Protein AF-A0A7C4JGS9-F1 (afdb_monomer_lite)

Secondary structure (DSSP, 8-state):
------EEE-TTT--EEETT-SB-TTT--B-----------GGGGHHHHHHHHHHHHHHHHHHTTT-HHHHHHHHHHHHHHHHHHHHHHHHHHHHHHHHHHHHHHHHHHHHHHHHHHHHHHHHHHHHHHHHS--TT-STTSHHHHHHHHHHHHHT---EEEE-SS-EEEEEE-SSSS-EEEEETTS-EEEE-SSSSEETTTTEE-PPPGGGSPPP-

pLDDT: mean 88.0, std 12.76, range [35.03, 97.75]

Radius of gyration: 40.7 Å; chains: 1; bounding box: 67×36×114 Å

Foldseek 3Di:
DPPPADWDADPPPRDTDGLQDQADPVPRDGDPNPPDQPPDPPVLLVQLVVVAQVSLVVSLVVCCVRHVPVNVVSNCCSDVVVVVVVVVVCVVVVVVVVVVVVVVLLVVLQVQLLVLQLVLQVVQVVVCVVPVFCPPVDCVDPVNVVSQVSCVVSVWHWDKDTTGHKIKIWIARDPDCWMWMAMNVRDTDIDNDPPLADPPVRDGPHDPPVPDDPDD

Sequence (216 aa):
MIKEGNKKICLNCGAEINIENQICPECGFKQPVISHFQKVSKLWWLVPLFFGVIGGLTAWLVNRERNPKTAMKLLIFGIAWPIFVMVIYFLFFGILMFSNLGLAKKRAKEASLKAAVSQIRMIAATRYEKENSYEFLNCNDLEIYRICKQVEEAGGKLTILSSDNKYCAYTPLLTDKKYFCVDSEFKSGETETFPPCEAPDYSCKIIPLFDLPKPY

Structure (mmCIF, N/CA/C/O backbone):
data_AF-A0A7C4JGS9-F1
#
_entry.id   AF-A0A7C4JGS9-F1
#
loop_
_atom_site.group_PDB
_atom_site.id
_atom_site.type_symbol
_atom_site.label_atom_id
_atom_site.label_alt_id
_atom_site.label_comp_id
_atom_site.label_asym_id
_atom_site.label_entity_id
_atom_site.label_seq_id
_atom_site.pdbx_PDB_ins_code
_atom_site.Cartn_x
_atom_site.Cartn_y
_atom_site.Cartn_z
_atom_site.occupancy
_atom_site.B_iso_or_equiv
_atom_site.auth_seq_id
_atom_site.auth_comp_id
_atom_site.auth_asym_id
_atom_site.auth_atom_id
_atom_site.pdbx_PDB_model_num
ATOM 1 N N . MET A 1 1 ? -22.766 -15.373 62.212 1.00 35.03 1 MET A N 1
ATOM 2 C CA . MET A 1 1 ? -22.000 -14.320 61.509 1.00 35.03 1 MET A CA 1
ATOM 3 C C . MET A 1 1 ? -22.853 -13.059 61.468 1.00 35.03 1 MET A C 1
ATOM 5 O O . MET A 1 1 ? -23.703 -12.927 60.595 1.00 35.03 1 MET A O 1
ATOM 9 N N . ILE A 1 2 ? -22.711 -12.196 62.475 1.00 40.00 2 ILE A N 1
ATOM 10 C CA . ILE A 1 2 ? -23.407 -10.905 62.537 1.00 40.00 2 ILE A CA 1
ATOM 11 C C . ILE A 1 2 ? -22.625 -9.982 61.603 1.00 40.00 2 ILE A C 1
ATOM 13 O O . ILE A 1 2 ? -21.458 -9.703 61.862 1.00 40.00 2 ILE A O 1
ATOM 17 N N . LYS A 1 3 ? -23.221 -9.606 60.465 1.00 45.44 3 LYS A N 1
ATOM 18 C CA . LYS A 1 3 ? -22.652 -8.584 59.574 1.00 45.44 3 LYS A CA 1
ATOM 19 C C . LYS A 1 3 ? -22.395 -7.342 60.423 1.00 45.44 3 LYS A C 1
ATOM 21 O O . LYS A 1 3 ? -23.303 -6.963 61.157 1.00 45.44 3 LYS A O 1
ATOM 26 N N . GLU A 1 4 ? -21.202 -6.751 60.340 1.00 47.66 4 GLU A N 1
ATOM 27 C CA . GLU A 1 4 ? -20.880 -5.471 60.983 1.00 47.66 4 GLU A CA 1
ATOM 28 C C . GLU A 1 4 ? -21.949 -4.446 60.599 1.00 47.66 4 GLU A C 1
ATOM 30 O O . GLU A 1 4 ? -22.000 -3.916 59.487 1.00 47.66 4 GLU A O 1
ATOM 35 N N . GLY A 1 5 ? -22.906 -4.299 61.509 1.00 50.25 5 GLY A N 1
ATOM 36 C CA . GLY A 1 5 ? -24.129 -3.564 61.299 1.00 50.25 5 GLY A CA 1
ATOM 37 C C . GLY A 1 5 ? -23.819 -2.101 61.488 1.00 50.25 5 GLY A C 1
ATOM 38 O O . GLY A 1 5 ? -23.583 -1.664 62.607 1.00 50.25 5 GLY A O 1
ATOM 39 N N . ASN A 1 6 ? -23.811 -1.375 60.378 1.00 71.56 6 ASN A N 1
ATOM 40 C CA . ASN A 1 6 ? -24.178 0.029 60.265 1.00 71.56 6 ASN A CA 1
ATOM 41 C C . ASN A 1 6 ? -24.900 0.540 61.540 1.00 71.56 6 ASN A C 1
ATOM 43 O O . ASN A 1 6 ? -26.092 0.292 61.741 1.00 71.56 6 ASN A O 1
ATOM 47 N N . LYS A 1 7 ? -24.151 1.211 62.425 1.00 80.94 7 LYS A N 1
ATOM 48 C CA . LYS A 1 7 ? -24.655 1.830 63.659 1.00 80.94 7 LYS A CA 1
ATOM 49 C C . LYS A 1 7 ? -25.070 3.272 63.365 1.00 80.94 7 LYS A C 1
ATOM 51 O O . LYS A 1 7 ? -24.423 3.950 62.570 1.00 80.94 7 LYS A O 1
ATOM 56 N N . LYS A 1 8 ? -26.133 3.754 64.006 1.00 82.25 8 LYS A N 1
ATOM 57 C CA . LYS A 1 8 ? -26.538 5.168 64.004 1.00 82.25 8 LYS A CA 1
ATOM 58 C C . LYS A 1 8 ? -26.601 5.684 65.434 1.00 82.25 8 LYS A C 1
ATOM 60 O O . LYS A 1 8 ? -26.875 4.926 66.358 1.00 82.25 8 LYS A O 1
ATOM 65 N N . ILE A 1 9 ? -26.355 6.974 65.608 1.00 87.50 9 ILE A N 1
ATOM 66 C CA . ILE A 1 9 ? -26.452 7.638 66.908 1.00 87.50 9 ILE A CA 1
ATOM 67 C C . ILE A 1 9 ? -27.908 8.050 67.142 1.00 87.50 9 ILE A C 1
ATOM 69 O O . ILE A 1 9 ? -28.590 8.545 66.237 1.00 87.50 9 ILE A O 1
ATOM 73 N N . CYS A 1 10 ? -28.408 7.838 68.356 1.00 87.12 10 CYS A N 1
ATOM 74 C CA . CYS A 1 10 ? -29.730 8.301 68.726 1.00 87.12 10 CYS A CA 1
ATOM 75 C C . CYS A 1 10 ? -29.784 9.838 68.735 1.00 87.12 10 CYS A C 1
ATOM 77 O O . CYS A 1 10 ? -29.068 10.465 69.506 1.00 87.12 10 CYS A O 1
ATOM 79 N N . LEU A 1 11 ? -30.672 10.446 67.939 1.00 86.81 11 LEU A N 1
ATOM 80 C CA . LEU A 1 11 ? -30.839 11.907 67.866 1.00 86.81 11 LEU A CA 1
ATOM 81 C C . LEU A 1 11 ? -31.300 12.547 69.185 1.00 86.81 11 LEU A C 1
ATOM 83 O O . LEU A 1 11 ? -31.162 13.753 69.344 1.00 86.81 11 LEU A O 1
ATOM 87 N N . ASN A 1 12 ? -31.862 11.754 70.104 1.00 91.62 12 ASN A N 1
ATOM 88 C CA . ASN A 1 12 ? -32.366 12.244 71.385 1.00 91.62 12 ASN A CA 1
ATOM 89 C C . ASN A 1 12 ? -31.367 12.029 72.533 1.00 91.62 12 ASN A C 1
ATOM 91 O O . ASN A 1 12 ? -31.091 12.956 73.282 1.00 91.62 12 ASN A O 1
ATOM 95 N N . CYS A 1 13 ? -30.816 10.816 72.678 1.00 92.06 13 CYS A N 1
ATOM 96 C CA . CYS A 1 13 ? -29.965 10.462 73.826 1.00 92.06 13 CYS A CA 1
ATOM 97 C C . CYS A 1 13 ? -28.487 10.206 73.493 1.00 92.06 13 CYS A C 1
ATOM 99 O O . CYS A 1 13 ? -27.707 9.933 74.396 1.00 92.06 13 CYS A O 1
ATOM 101 N N . GLY A 1 14 ? -28.089 10.231 72.218 1.00 88.19 14 GLY A N 1
ATOM 102 C CA . GLY A 1 14 ? -26.700 9.989 71.814 1.00 88.19 14 GLY A CA 1
ATOM 103 C C . GLY A 1 14 ? -26.237 8.526 71.865 1.00 88.19 14 GLY A C 1
ATOM 104 O O . GLY A 1 14 ? -25.094 8.249 71.518 1.00 88.19 14 GLY A O 1
ATOM 105 N N . ALA A 1 15 ? -27.096 7.576 72.246 1.00 90.00 15 ALA A N 1
ATOM 106 C CA . ALA A 1 15 ? -26.734 6.158 72.288 1.00 90.00 15 ALA A CA 1
ATOM 107 C C . ALA A 1 15 ? -26.464 5.577 70.887 1.00 90.00 15 ALA A C 1
ATOM 109 O O . ALA A 1 15 ? -27.192 5.874 69.934 1.00 90.00 15 ALA A O 1
ATOM 110 N N . GLU A 1 16 ? -25.464 4.702 70.764 1.00 88.56 16 GLU A N 1
ATOM 111 C CA . GLU A 1 16 ? -25.243 3.911 69.550 1.00 88.56 16 GLU A CA 1
ATOM 112 C C . GLU A 1 16 ? -26.331 2.843 69.411 1.00 88.56 16 GLU A C 1
ATOM 114 O O . GLU A 1 16 ? -26.461 1.952 70.249 1.00 88.56 16 GLU A O 1
ATOM 119 N N . ILE A 1 17 ? -27.107 2.904 68.331 1.00 86.88 17 ILE A N 1
ATOM 120 C CA . ILE A 1 17 ? -28.173 1.943 68.049 1.00 86.88 17 ILE A CA 1
ATOM 121 C C . ILE A 1 17 ? -28.011 1.339 66.655 1.00 86.88 17 ILE A C 1
ATOM 123 O O . ILE A 1 17 ? -27.430 1.936 65.748 1.00 86.88 17 ILE A O 1
ATOM 127 N N . ASN A 1 18 ? -28.549 0.138 66.460 1.00 82.69 18 ASN A N 1
ATOM 128 C CA . ASN A 1 18 ? -28.576 -0.491 65.143 1.00 82.69 18 ASN A CA 1
ATOM 129 C C . ASN A 1 18 ? -29.449 0.342 64.179 1.00 82.69 18 ASN A C 1
ATOM 131 O O . ASN A 1 18 ? -30.533 0.794 64.561 1.00 82.69 18 ASN A O 1
ATOM 135 N N . ILE A 1 19 ? -28.999 0.548 62.932 1.00 77.88 19 ILE A N 1
ATOM 136 C CA . ILE A 1 19 ? -29.756 1.285 61.905 1.00 77.88 19 ILE A CA 1
ATOM 137 C C . ILE A 1 19 ? -31.163 0.708 61.676 1.00 77.88 19 ILE A C 1
ATOM 139 O O . ILE A 1 19 ? -32.086 1.480 61.393 1.00 77.88 19 ILE A O 1
ATOM 143 N N . GLU A 1 20 ? -31.346 -0.598 61.882 1.00 76.31 20 GLU A N 1
ATOM 144 C CA . GLU A 1 20 ? -32.625 -1.300 61.717 1.00 76.31 20 GLU A CA 1
ATOM 145 C C . GLU A 1 20 ? -33.638 -1.013 62.840 1.00 76.31 20 GLU A C 1
ATOM 147 O O . GLU A 1 20 ? -34.846 -1.125 62.623 1.00 76.31 20 GLU A O 1
ATOM 152 N N . ASN A 1 21 ? -33.187 -0.561 64.016 1.00 75.50 21 ASN A N 1
ATOM 153 C CA . ASN A 1 21 ? -34.086 -0.259 65.127 1.00 75.50 21 ASN A CA 1
ATOM 154 C C . ASN A 1 21 ? -34.871 1.034 64.844 1.00 75.50 21 ASN A C 1
ATOM 156 O O . ASN A 1 21 ? -34.303 2.126 64.700 1.00 75.50 21 ASN A O 1
ATOM 160 N N . GLN A 1 22 ? -36.200 0.909 64.779 1.00 80.38 22 GLN A N 1
ATOM 161 C CA . GLN A 1 22 ? -37.124 2.046 64.673 1.00 80.38 22 GLN A CA 1
ATOM 162 C C . GLN A 1 22 ? -37.295 2.785 66.002 1.00 80.38 22 GLN A C 1
ATOM 164 O O . GLN A 1 22 ? -37.698 3.942 66.009 1.00 80.38 22 GLN A O 1
ATOM 169 N N . ILE A 1 23 ? -37.000 2.130 67.124 1.00 87.50 23 ILE A N 1
ATOM 170 C CA . ILE A 1 23 ? -37.139 2.683 68.471 1.00 87.50 23 ILE A CA 1
ATOM 171 C C . ILE A 1 23 ? -35.793 2.532 69.174 1.00 87.50 23 ILE A C 1
ATOM 173 O O . ILE A 1 23 ? -35.190 1.459 69.143 1.00 87.50 23 ILE A O 1
ATOM 177 N N . CYS A 1 24 ? -35.300 3.614 69.774 1.00 88.75 24 CYS A N 1
ATOM 178 C CA . CYS A 1 24 ? -34.091 3.563 70.588 1.00 88.75 24 CYS A CA 1
ATOM 179 C C . CYS A 1 24 ? -34.363 2.749 71.871 1.00 88.75 24 CYS A C 1
ATOM 181 O O . CYS A 1 24 ? -35.279 3.121 72.605 1.00 88.75 24 CYS A O 1
ATOM 183 N N . PRO A 1 25 ? -33.591 1.689 72.176 1.00 87.75 25 PRO A N 1
ATOM 184 C CA . PRO A 1 25 ? -33.800 0.885 73.382 1.00 87.75 25 PRO A CA 1
ATOM 185 C C . PRO A 1 25 ? -33.490 1.656 74.673 1.00 87.75 25 PRO A C 1
ATOM 187 O O . PRO A 1 25 ? -34.079 1.360 75.702 1.00 87.75 25 PRO A O 1
ATOM 190 N N . GLU A 1 26 ? -32.627 2.674 74.602 1.00 92.12 26 GLU A N 1
ATOM 191 C CA . GLU A 1 26 ? -32.212 3.464 75.768 1.00 92.12 26 GLU A CA 1
ATOM 192 C C . GLU A 1 26 ? -33.227 4.547 76.160 1.00 92.12 26 GLU A C 1
ATOM 194 O O . GLU A 1 26 ? -33.412 4.828 77.337 1.00 92.12 26 GLU A O 1
ATOM 199 N N . CYS A 1 27 ? -33.889 5.191 75.189 1.00 91.69 27 CYS A N 1
ATOM 200 C CA . CYS A 1 27 ? -34.767 6.342 75.470 1.00 91.69 27 CYS A CA 1
ATOM 201 C C . CYS A 1 27 ? -36.176 6.253 74.872 1.00 91.69 27 CYS A C 1
ATOM 203 O O . CYS A 1 27 ? -36.956 7.191 75.014 1.00 91.69 27 CYS A O 1
ATOM 205 N N . GLY A 1 28 ? -36.506 5.187 74.139 1.00 89.19 28 GLY A N 1
ATOM 206 C CA . GLY A 1 28 ? -37.824 5.007 73.521 1.00 89.19 28 GLY A CA 1
ATOM 207 C C . GLY A 1 28 ? -38.134 5.945 72.346 1.00 89.19 28 GLY A C 1
ATOM 208 O O . GLY A 1 28 ? -39.219 5.865 71.772 1.00 89.19 28 GLY A O 1
ATOM 209 N N . PHE A 1 29 ? -37.205 6.821 71.942 1.00 89.75 29 PHE A N 1
ATOM 210 C CA . PHE A 1 29 ? -37.434 7.756 70.839 1.00 89.75 29 PHE A CA 1
ATOM 211 C C . PHE A 1 29 ? -37.551 7.023 69.496 1.00 89.75 29 PHE A C 1
ATOM 213 O O . PHE A 1 29 ? -36.698 6.200 69.139 1.00 89.75 29 PHE A O 1
ATOM 220 N N . LYS A 1 30 ? -38.603 7.346 68.735 1.00 86.38 30 LYS A N 1
ATOM 221 C CA . LYS A 1 30 ? -38.873 6.765 67.416 1.00 86.38 30 LYS A CA 1
ATOM 222 C C . LYS A 1 30 ? -37.954 7.411 66.380 1.00 86.38 30 LYS A C 1
ATOM 224 O O . LYS A 1 30 ? -38.055 8.599 66.090 1.00 86.38 30 LYS A O 1
ATOM 229 N N . GLN A 1 31 ? -37.034 6.632 65.836 1.00 81.88 31 GLN A N 1
ATOM 230 C CA . GLN A 1 31 ? -36.092 7.086 64.826 1.00 81.88 31 GLN A CA 1
ATOM 231 C C . GLN A 1 31 ? -36.699 6.992 63.423 1.00 81.88 31 GLN A C 1
ATOM 233 O O . GLN A 1 31 ? -37.375 6.003 63.123 1.00 81.88 31 GLN A O 1
ATOM 238 N N . PRO A 1 32 ? -36.415 7.954 62.525 1.00 73.19 32 PRO A N 1
ATOM 239 C CA . PRO A 1 32 ? -36.758 7.794 61.122 1.00 73.19 32 PRO A CA 1
ATOM 240 C C . PRO A 1 32 ? -36.016 6.569 60.580 1.00 73.19 32 PRO A C 1
ATOM 242 O O . PRO A 1 32 ? -34.790 6.457 60.675 1.00 73.19 32 PRO A O 1
ATOM 245 N N . VAL A 1 33 ? -36.771 5.611 60.045 1.00 66.06 33 VAL A N 1
ATOM 246 C CA . VAL A 1 33 ? -36.193 4.470 59.335 1.00 66.06 33 VAL A CA 1
ATOM 247 C C . VAL A 1 33 ? -35.539 5.042 58.088 1.00 66.06 33 VAL A C 1
ATOM 249 O O . VAL A 1 33 ? -36.225 5.568 57.213 1.00 66.06 33 VAL A O 1
ATOM 252 N N . ILE A 1 34 ? -34.211 4.980 58.013 1.00 62.62 34 ILE A N 1
ATOM 253 C CA . ILE A 1 34 ? -33.500 5.274 56.773 1.00 62.62 34 ILE A CA 1
ATOM 254 C C . ILE A 1 34 ? -33.920 4.156 55.826 1.00 62.62 34 ILE A C 1
ATOM 256 O O . ILE A 1 34 ? -33.436 3.031 55.943 1.00 62.62 34 ILE A O 1
ATOM 260 N N . SER A 1 35 ? -34.909 4.437 54.973 1.00 55.56 35 SER A N 1
ATOM 261 C CA . SER A 1 35 ? -35.480 3.468 54.047 1.00 55.56 35 SER A CA 1
ATOM 262 C C . SER A 1 35 ? -34.336 2.840 53.271 1.00 55.56 35 SER A C 1
ATOM 264 O O . SER A 1 35 ? -33.632 3.515 52.514 1.00 55.56 35 SER A O 1
ATOM 266 N N . HIS A 1 36 ? -34.117 1.558 53.527 1.00 54.97 36 HIS A N 1
ATOM 267 C CA . HIS A 1 36 ? -33.062 0.782 52.920 1.00 54.97 36 HIS A CA 1
ATOM 268 C C . HIS A 1 36 ? -33.289 0.846 51.406 1.00 54.97 36 HIS A C 1
ATOM 270 O O . HIS A 1 36 ? -34.241 0.250 50.906 1.00 54.97 36 HIS A O 1
ATOM 276 N N . PHE A 1 37 ? -32.476 1.619 50.675 1.00 55.78 37 PHE A N 1
ATOM 277 C CA . PHE A 1 37 ? -32.538 1.656 49.215 1.00 55.78 37 PHE A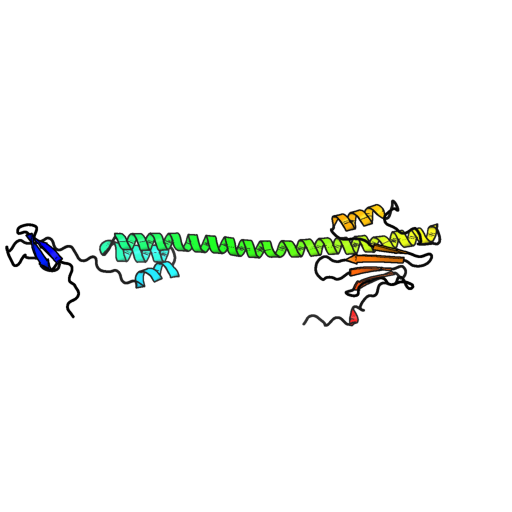 CA 1
ATOM 278 C C . PHE A 1 37 ? -32.467 0.207 48.731 1.00 55.78 37 PHE A C 1
ATOM 280 O O . PHE A 1 37 ? -31.433 -0.450 48.895 1.00 55.78 37 PHE A O 1
ATOM 287 N N . GLN A 1 38 ? -33.574 -0.321 48.199 1.00 62.75 38 GLN A N 1
ATOM 288 C CA . GLN A 1 38 ? -33.601 -1.686 47.695 1.00 62.75 38 GLN A CA 1
ATOM 289 C C . GLN A 1 38 ? -32.529 -1.784 46.616 1.00 62.75 38 GLN A C 1
ATOM 291 O O . GLN A 1 38 ? -32.510 -1.028 45.637 1.00 62.75 38 GLN A O 1
ATOM 296 N N . LYS A 1 39 ? -31.569 -2.678 46.850 1.00 69.00 39 LYS A N 1
ATOM 297 C CA . LYS A 1 39 ? -30.456 -2.896 45.941 1.00 69.00 39 LYS A CA 1
ATOM 298 C C . LYS A 1 39 ? -31.041 -3.465 44.655 1.00 69.00 39 LYS A C 1
ATOM 300 O O . LYS A 1 39 ? -31.486 -4.608 44.628 1.00 69.00 39 LYS A O 1
ATOM 305 N N . VAL A 1 40 ? -31.073 -2.647 43.608 1.00 74.94 40 VAL A N 1
ATOM 306 C CA . VAL A 1 40 ? -31.508 -3.080 42.279 1.00 74.94 40 VAL A CA 1
ATOM 307 C C . VAL A 1 40 ? -30.615 -4.246 41.859 1.00 74.94 40 VAL A C 1
ATOM 309 O O . VAL A 1 40 ? -29.390 -4.186 42.021 1.00 74.94 40 VAL A O 1
ATOM 312 N N . SER A 1 41 ? -31.219 -5.330 41.372 1.00 80.81 41 SER A N 1
ATOM 313 C CA . SER A 1 41 ? -30.457 -6.478 40.895 1.00 80.81 41 SER A CA 1
ATOM 314 C C . SER A 1 41 ? -29.548 -6.031 39.750 1.00 80.81 41 SER A C 1
ATOM 316 O O . SER A 1 41 ? -29.965 -5.310 38.843 1.00 80.81 41 SER A O 1
ATOM 318 N N . LYS A 1 42 ? -28.280 -6.463 39.782 1.00 84.81 42 LYS A N 1
ATOM 319 C CA . LYS A 1 42 ? -27.297 -6.139 38.731 1.00 84.81 42 LYS A CA 1
ATOM 320 C C . LYS A 1 42 ? -27.770 -6.579 37.338 1.00 84.81 42 LYS A C 1
ATOM 322 O O . LYS A 1 42 ? -27.320 -6.023 36.347 1.00 84.81 42 LYS A O 1
ATOM 327 N N . LEU A 1 43 ? -28.711 -7.521 37.277 1.00 89.06 43 LEU A N 1
ATOM 328 C CA . LEU A 1 43 ? -29.296 -8.040 36.047 1.00 89.06 43 LEU A CA 1
ATOM 329 C C . LEU A 1 43 ? -29.992 -6.961 35.198 1.00 89.06 43 LEU A C 1
ATOM 331 O O . LEU A 1 43 ? -29.970 -7.047 33.975 1.00 89.06 43 LEU A O 1
ATOM 335 N N . TRP A 1 44 ? -30.526 -5.900 35.814 1.00 86.44 44 TRP A N 1
ATOM 336 C CA . TRP A 1 44 ? -31.150 -4.797 35.071 1.00 86.44 44 TRP A CA 1
ATOM 337 C C . TRP A 1 44 ? -30.178 -4.017 34.175 1.00 86.44 44 TRP A C 1
ATOM 339 O O . TRP A 1 44 ? -30.629 -3.330 33.268 1.00 86.44 44 TRP A O 1
ATOM 349 N N . TRP A 1 45 ? -28.862 -4.156 34.367 1.00 87.88 45 TRP A N 1
ATOM 350 C CA . TRP A 1 45 ? -27.845 -3.545 33.501 1.00 87.88 45 TRP A CA 1
ATOM 351 C C . TRP A 1 45 ? -27.630 -4.284 32.174 1.00 87.88 45 TRP A C 1
ATOM 353 O O . TRP A 1 45 ? -27.074 -3.704 31.246 1.00 87.88 45 TRP A O 1
ATOM 363 N N . LEU A 1 46 ? -28.092 -5.532 32.051 1.00 90.50 46 LEU A N 1
ATOM 364 C CA . LEU A 1 46 ? -28.034 -6.276 30.787 1.00 90.50 46 LEU A CA 1
ATOM 365 C C . LEU A 1 46 ? -29.124 -5.837 29.805 1.00 90.50 46 LEU A C 1
ATOM 367 O O . LEU A 1 46 ? -28.941 -5.940 28.597 1.00 90.50 46 LEU A O 1
ATOM 371 N N . VAL A 1 47 ? -30.246 -5.315 30.304 1.00 90.94 47 VAL A N 1
ATOM 372 C CA . VAL A 1 47 ? -31.373 -4.919 29.451 1.00 90.94 47 VAL A CA 1
ATOM 373 C C . VAL A 1 47 ? -30.982 -3.780 28.488 1.00 90.94 47 VAL A C 1
ATOM 375 O O . VAL A 1 47 ? -31.160 -3.948 27.282 1.00 90.94 47 VAL A O 1
ATOM 378 N N . PRO A 1 48 ? -30.360 -2.669 28.933 1.00 89.12 48 PRO A N 1
ATOM 379 C CA . PRO A 1 48 ? -29.878 -1.627 28.024 1.00 89.12 48 PRO A CA 1
ATOM 380 C C . PRO A 1 48 ? -28.718 -2.082 27.130 1.00 89.12 48 PRO A C 1
ATOM 382 O O . PRO A 1 48 ? -28.528 -1.532 26.051 1.00 89.12 48 PRO A O 1
ATOM 385 N N . LEU A 1 49 ? -27.946 -3.084 27.560 1.00 90.56 49 LEU A N 1
ATOM 386 C CA . LEU A 1 49 ? -26.828 -3.616 26.783 1.00 90.56 49 LEU A CA 1
ATOM 387 C C . LEU A 1 49 ? -27.308 -4.325 25.506 1.00 90.56 49 LEU A C 1
ATOM 389 O O . LEU A 1 49 ? -26.725 -4.116 24.447 1.00 90.56 49 LEU A O 1
ATOM 393 N N . PHE A 1 50 ? -28.374 -5.128 25.594 1.00 91.88 50 PHE A N 1
ATOM 394 C CA . PHE A 1 50 ? -28.904 -5.882 24.448 1.00 91.88 50 PHE A CA 1
ATOM 395 C C . PHE A 1 50 ? -29.981 -5.136 23.660 1.00 91.88 50 PHE A C 1
ATOM 397 O O . PHE A 1 50 ? -30.057 -5.274 22.444 1.00 91.88 50 PHE A O 1
ATOM 404 N N . PHE A 1 51 ? -30.805 -4.334 24.336 1.00 92.25 51 PHE A N 1
ATOM 405 C CA . PHE A 1 51 ? -31.942 -3.645 23.717 1.00 92.25 51 PHE A CA 1
ATOM 406 C C . PHE A 1 51 ? -31.691 -2.142 23.511 1.00 92.25 51 PHE A C 1
ATOM 408 O O . PHE A 1 51 ? -32.616 -1.392 23.188 1.00 92.25 51 PHE A O 1
ATOM 415 N N . GLY A 1 52 ? -30.451 -1.683 23.725 1.00 90.56 52 GLY A N 1
ATOM 416 C CA . GLY A 1 52 ? -30.019 -0.303 23.512 1.00 90.56 52 GLY A CA 1
ATOM 417 C C . GLY A 1 52 ? -30.880 0.711 24.263 1.00 90.56 52 GLY A C 1
ATOM 418 O O . GLY A 1 52 ? -31.160 0.570 25.457 1.00 90.56 52 GLY A O 1
ATOM 419 N N . VAL A 1 53 ? -31.351 1.724 23.533 1.00 92.81 53 VAL A N 1
ATOM 420 C CA . VAL A 1 53 ? -32.168 2.817 24.084 1.00 92.81 53 VAL A CA 1
ATOM 421 C C . VAL A 1 53 ? -33.499 2.305 24.649 1.00 92.81 53 VAL A C 1
ATOM 423 O O . VAL A 1 53 ? -33.901 2.723 25.735 1.00 92.81 53 VAL A O 1
ATOM 426 N N . ILE A 1 54 ? -34.155 1.354 23.970 1.00 93.31 54 ILE A N 1
ATOM 427 C CA . ILE A 1 54 ? -35.419 0.750 24.434 1.00 93.31 54 ILE A CA 1
ATOM 428 C C . ILE A 1 54 ? -35.180 -0.018 25.740 1.00 93.31 54 ILE A C 1
ATOM 430 O O . ILE A 1 54 ? -35.961 0.082 26.690 1.00 93.31 54 ILE A O 1
ATOM 434 N N . GLY A 1 55 ? -34.057 -0.732 25.828 1.00 91.56 55 GLY A N 1
ATOM 435 C CA . GLY A 1 55 ? -33.638 -1.409 27.051 1.00 91.56 55 GLY A CA 1
ATOM 436 C C . GLY A 1 55 ? -33.339 -0.453 28.209 1.00 91.56 55 GLY A C 1
ATOM 437 O O . GLY A 1 55 ? -33.701 -0.721 29.354 1.00 91.56 55 GLY A O 1
ATOM 438 N N . GLY A 1 56 ? -32.723 0.692 27.910 1.00 91.94 56 GLY A N 1
ATOM 439 C CA . GLY A 1 56 ? -32.490 1.777 28.867 1.00 91.94 56 GLY A CA 1
ATOM 440 C C . GLY A 1 56 ? -33.787 2.353 29.427 1.00 91.94 56 GLY A C 1
ATOM 441 O O . GLY A 1 56 ? -33.928 2.503 30.642 1.00 91.94 56 GLY A O 1
ATOM 442 N N . LEU A 1 57 ? -34.756 2.624 28.549 1.00 94.12 57 LEU A N 1
ATOM 443 C CA . LEU A 1 57 ? -36.044 3.203 28.924 1.00 94.12 57 LEU A CA 1
ATOM 444 C C . LEU A 1 57 ? -36.891 2.234 29.761 1.00 94.12 57 LEU A C 1
ATOM 446 O O . LEU A 1 57 ? -37.457 2.635 30.778 1.00 94.12 57 LEU A O 1
ATOM 450 N N . THR A 1 58 ? -36.941 0.958 29.373 1.00 92.19 58 THR A N 1
ATOM 451 C CA . THR A 1 58 ? -37.679 -0.084 30.110 1.00 92.19 58 THR A CA 1
ATOM 452 C C . THR A 1 58 ? -37.078 -0.326 31.496 1.00 92.19 58 THR A C 1
ATOM 454 O O . THR A 1 58 ? -37.803 -0.327 32.493 1.00 92.19 58 THR A O 1
ATOM 457 N N . ALA A 1 59 ? -35.749 -0.438 31.595 1.00 91.88 59 ALA A N 1
ATOM 458 C CA . ALA A 1 59 ? -35.056 -0.589 32.872 1.00 91.88 59 ALA A CA 1
ATOM 459 C C . ALA A 1 59 ? -35.230 0.638 33.786 1.00 91.88 59 ALA A C 1
ATOM 461 O O . ALA A 1 59 ? -35.336 0.485 35.008 1.00 91.88 59 ALA A O 1
ATOM 462 N N . TRP A 1 60 ? -35.292 1.844 33.213 1.00 93.94 60 TRP A N 1
ATOM 463 C CA . TRP A 1 60 ? -35.587 3.073 33.948 1.00 93.94 60 TRP A CA 1
ATOM 464 C C . TRP A 1 60 ? -37.024 3.096 34.473 1.00 93.94 60 TRP A C 1
ATOM 466 O O . TRP A 1 60 ? -37.209 3.305 35.672 1.00 93.94 60 TRP A O 1
ATOM 476 N N . LEU A 1 61 ? -38.022 2.824 33.620 1.00 93.62 61 LEU A N 1
ATOM 477 C CA . LEU A 1 61 ? -39.444 2.842 33.990 1.00 93.62 61 LEU A CA 1
ATOM 478 C C . LEU A 1 61 ? -39.732 1.910 35.172 1.00 93.62 61 LEU A C 1
ATOM 480 O O . LEU A 1 61 ? -40.352 2.330 36.145 1.00 93.62 61 LEU A O 1
ATOM 484 N N . VAL A 1 62 ? -39.215 0.678 35.131 1.00 91.69 62 VAL A N 1
ATOM 485 C CA . VAL A 1 62 ? -39.459 -0.327 36.180 1.00 91.69 62 VAL A CA 1
ATOM 486 C C . VAL A 1 62 ? -38.759 0.018 37.502 1.00 91.69 62 VAL A C 1
ATOM 488 O O . VAL A 1 62 ? -39.261 -0.308 38.577 1.00 91.69 62 VAL A O 1
ATOM 491 N N . ASN A 1 63 ? -37.600 0.684 37.456 1.00 89.81 63 ASN A N 1
ATOM 492 C CA . ASN A 1 63 ? -36.810 0.985 38.657 1.00 89.81 63 ASN A CA 1
ATOM 493 C C . ASN A 1 63 ? -37.007 2.407 39.204 1.00 89.81 63 ASN A C 1
ATOM 495 O O . ASN A 1 63 ? -36.479 2.704 40.281 1.00 89.81 63 ASN A O 1
ATOM 499 N N . ARG A 1 64 ? -37.757 3.275 38.510 1.00 90.62 64 ARG A N 1
ATOM 500 C CA . ARG A 1 64 ? -37.943 4.689 38.878 1.00 90.62 64 ARG A CA 1
ATOM 501 C C . ARG A 1 64 ? -38.478 4.859 40.297 1.00 90.62 64 ARG A C 1
ATOM 503 O O . ARG A 1 64 ? -37.998 5.720 41.025 1.00 90.62 64 ARG A O 1
ATOM 510 N N . GLU A 1 65 ? -39.435 4.022 40.682 1.00 87.31 65 GLU A N 1
ATOM 511 C CA . GLU A 1 65 ? -40.097 4.097 41.989 1.00 87.31 65 GLU A CA 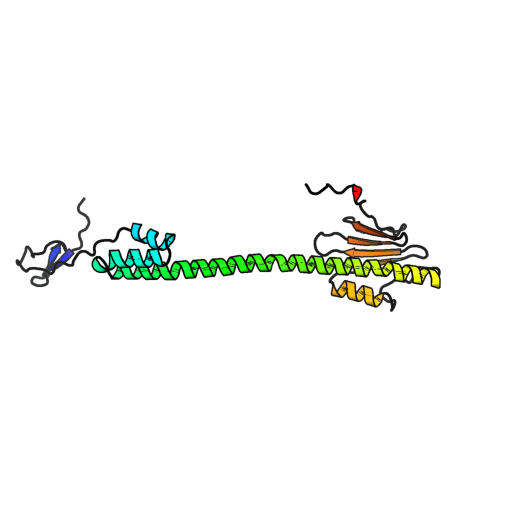1
ATOM 512 C C . GLU A 1 65 ? -39.261 3.477 43.113 1.00 87.31 65 GLU A C 1
ATOM 514 O O . GLU A 1 65 ? -39.296 3.952 44.244 1.00 87.31 65 GLU A O 1
ATOM 519 N N . ARG A 1 66 ? -38.457 2.446 42.811 1.00 85.50 66 ARG A N 1
ATOM 520 C CA . ARG A 1 66 ? -37.642 1.741 43.818 1.00 85.50 66 ARG A CA 1
ATOM 521 C C . ARG A 1 66 ? -36.346 2.475 44.141 1.00 85.50 66 ARG A C 1
ATOM 523 O O . ARG A 1 66 ? -35.918 2.516 45.292 1.00 85.50 66 ARG A O 1
ATOM 530 N N . ASN A 1 67 ? -35.670 2.998 43.119 1.00 85.25 67 ASN A N 1
ATOM 531 C CA . ASN A 1 67 ? -34.393 3.686 43.278 1.00 85.25 67 ASN A CA 1
ATOM 532 C C . ASN A 1 67 ? -34.157 4.666 42.112 1.00 85.25 67 ASN A C 1
ATOM 534 O O . ASN A 1 67 ? -33.513 4.300 41.120 1.00 85.25 67 ASN A O 1
ATOM 538 N N . PRO A 1 68 ? -34.612 5.928 42.228 1.00 85.88 68 PRO A N 1
ATOM 539 C CA . PRO A 1 68 ? -34.535 6.897 41.134 1.00 85.88 68 PRO A CA 1
ATOM 540 C C . PRO A 1 68 ? -33.088 7.227 40.741 1.00 85.88 68 PRO A C 1
ATOM 542 O O . PRO A 1 68 ? -32.797 7.453 39.566 1.00 85.88 68 PRO A O 1
ATOM 545 N N . LYS A 1 69 ? -32.152 7.183 41.703 1.00 87.19 69 LYS A N 1
ATOM 546 C CA . LYS A 1 69 ? -30.723 7.423 41.450 1.00 87.19 69 LYS A CA 1
ATOM 547 C C . LYS A 1 69 ? -30.120 6.336 40.559 1.00 87.19 69 LYS A C 1
ATOM 549 O O . LYS A 1 69 ? -29.355 6.649 39.650 1.00 87.19 69 LYS A O 1
ATOM 554 N N . THR A 1 70 ? -30.454 5.066 40.799 1.00 86.56 70 THR A N 1
ATOM 555 C CA . THR A 1 70 ? -29.971 3.949 39.968 1.00 86.56 70 THR A CA 1
ATOM 556 C C . THR A 1 70 ? -30.709 3.874 38.633 1.00 86.56 70 THR A C 1
ATOM 558 O O . THR A 1 70 ? -30.066 3.631 37.615 1.00 86.56 70 THR A O 1
ATOM 561 N N . ALA A 1 71 ? -32.020 4.136 38.610 1.00 89.19 71 ALA A N 1
ATOM 562 C CA . ALA A 1 71 ? -32.797 4.182 37.373 1.00 89.19 71 ALA A CA 1
ATOM 563 C C . ALA A 1 71 ? -32.208 5.197 36.383 1.00 89.19 71 ALA A C 1
ATOM 565 O O . ALA A 1 71 ? -31.985 4.864 35.222 1.00 89.19 71 ALA A O 1
ATOM 566 N N . MET A 1 72 ? -31.864 6.405 36.848 1.00 90.06 72 MET A N 1
ATOM 567 C CA . MET A 1 72 ? -31.250 7.428 35.994 1.00 90.06 72 MET A CA 1
ATOM 568 C C . MET A 1 72 ? -29.920 6.959 35.383 1.00 90.06 72 MET A C 1
ATOM 570 O O . MET A 1 72 ? -29.667 7.182 34.203 1.00 90.06 72 MET A O 1
ATOM 574 N N . LYS A 1 73 ? -29.091 6.243 36.156 1.00 92.31 73 LYS A N 1
ATOM 575 C CA . LYS A 1 73 ? -27.831 5.673 35.652 1.00 92.31 73 LYS A CA 1
ATOM 576 C C . LYS A 1 73 ? -28.059 4.611 34.569 1.00 92.31 73 LYS A C 1
ATOM 578 O O . LYS A 1 73 ? -27.293 4.575 33.614 1.00 92.31 73 LYS A O 1
ATOM 583 N N . LEU A 1 74 ? -29.109 3.792 34.689 1.00 90.69 74 LEU A N 1
ATOM 584 C CA . LEU A 1 74 ? -29.490 2.802 33.670 1.00 90.69 74 LEU A CA 1
ATOM 585 C C . LEU A 1 74 ? -29.948 3.465 32.362 1.00 90.69 74 LEU A C 1
ATOM 587 O O . LEU A 1 74 ? -29.570 3.005 31.286 1.00 90.69 74 LEU A O 1
ATOM 591 N N . LEU A 1 75 ? -30.703 4.566 32.450 1.00 93.19 75 LEU A N 1
ATOM 592 C CA . LEU A 1 75 ? -31.127 5.340 31.278 1.00 93.19 75 LEU A CA 1
ATOM 593 C C . LEU A 1 75 ? -29.931 5.981 30.564 1.00 93.19 75 LEU A C 1
ATOM 595 O O . LEU A 1 75 ? -29.784 5.832 29.353 1.00 93.19 75 LEU A O 1
ATOM 599 N N . ILE A 1 76 ? -29.053 6.648 31.323 1.00 94.44 76 ILE A N 1
ATOM 600 C CA . ILE A 1 76 ? -27.833 7.266 30.786 1.00 94.44 76 ILE A CA 1
ATOM 601 C C . ILE A 1 76 ? -26.959 6.206 30.119 1.00 94.44 76 ILE A C 1
ATOM 603 O O . ILE A 1 76 ? -26.488 6.423 29.008 1.00 94.44 76 ILE A O 1
ATOM 607 N N . PHE A 1 77 ? -26.780 5.047 30.755 1.00 93.19 77 PHE A N 1
ATOM 608 C CA . PHE A 1 77 ? -26.026 3.942 30.171 1.00 93.19 77 PHE A CA 1
ATOM 609 C C . PHE A 1 77 ? -26.649 3.456 28.856 1.00 93.19 77 PHE A C 1
ATOM 611 O O . PHE A 1 77 ? -25.933 3.314 27.870 1.00 93.19 77 PHE A O 1
ATOM 618 N N . GLY A 1 78 ? -27.974 3.287 28.802 1.00 92.56 78 GLY A N 1
ATOM 619 C CA . GLY A 1 78 ? -28.680 2.863 27.589 1.00 92.56 78 GLY A CA 1
ATOM 620 C C . GLY A 1 78 ? -28.595 3.841 26.414 1.00 92.56 78 GLY A C 1
ATOM 621 O O . GLY A 1 78 ? -28.731 3.412 25.274 1.00 92.56 78 GLY A O 1
ATOM 622 N N . ILE A 1 79 ? -28.349 5.131 26.666 1.00 94.50 79 ILE A N 1
ATOM 623 C CA . ILE A 1 79 ? -28.155 6.152 25.620 1.00 94.50 79 ILE A CA 1
ATOM 624 C C . ILE A 1 79 ? -26.670 6.317 25.274 1.00 94.50 79 ILE A C 1
ATOM 626 O O . ILE A 1 79 ? -26.305 6.364 24.103 1.00 94.50 79 ILE A O 1
ATOM 630 N N . ALA A 1 80 ? -25.794 6.380 26.277 1.00 95.56 80 ALA A N 1
ATOM 631 C CA . ALA A 1 80 ? -24.365 6.599 26.074 1.00 95.56 80 ALA A CA 1
ATOM 632 C C . ALA A 1 80 ? -23.677 5.393 25.418 1.00 95.56 80 ALA A C 1
ATOM 634 O O . ALA A 1 80 ? -22.814 5.568 24.560 1.00 95.56 80 ALA A O 1
ATOM 635 N N . TRP A 1 81 ? -24.073 4.171 25.785 1.00 93.69 81 TRP A N 1
ATOM 636 C CA . TRP A 1 81 ? -23.498 2.942 25.242 1.00 93.69 81 TRP A CA 1
ATOM 637 C C . TRP A 1 81 ? -23.650 2.797 23.716 1.00 93.69 81 TRP A C 1
ATOM 639 O O . TRP A 1 81 ? -22.633 2.592 23.054 1.00 93.69 81 TRP A O 1
ATOM 649 N N . PRO A 1 82 ? -24.844 2.938 23.104 1.00 92.50 82 PRO A N 1
ATOM 650 C CA . PRO A 1 82 ? -24.974 2.829 21.651 1.00 92.50 82 PRO A CA 1
ATOM 651 C C . PRO A 1 82 ? -24.224 3.936 20.905 1.00 92.50 82 PRO A C 1
ATOM 653 O O . PRO A 1 82 ? -23.654 3.661 19.854 1.00 92.50 82 PRO A O 1
ATOM 656 N N . ILE A 1 83 ? -24.160 5.156 21.453 1.00 94.81 83 ILE A N 1
ATOM 657 C CA . ILE A 1 83 ? -23.351 6.242 20.874 1.00 94.81 83 ILE A CA 1
ATOM 658 C C . ILE A 1 83 ? -21.870 5.849 20.882 1.00 94.81 83 ILE A C 1
ATOM 660 O O . ILE A 1 83 ? -21.185 5.980 19.871 1.00 94.81 83 ILE A O 1
ATOM 664 N N . PHE A 1 84 ? -21.382 5.314 22.000 1.00 94.88 84 PHE A N 1
ATOM 665 C CA . PHE A 1 84 ? -20.005 4.847 22.125 1.00 94.88 84 PHE A CA 1
ATOM 666 C C . PHE A 1 84 ? -19.678 3.719 21.134 1.00 94.88 84 PHE A C 1
ATOM 668 O O . PHE A 1 84 ? -18.677 3.797 20.421 1.00 94.88 84 PHE A O 1
ATOM 675 N N . VAL A 1 85 ? -20.550 2.711 21.023 1.00 93.31 85 VAL A N 1
ATOM 676 C CA . VAL A 1 85 ? -20.405 1.617 20.046 1.00 93.31 85 VAL A CA 1
ATOM 677 C C . VAL A 1 85 ? -20.424 2.151 18.612 1.00 93.31 85 VAL A C 1
ATOM 679 O O . VAL A 1 85 ? -19.609 1.728 17.796 1.00 93.31 85 VAL A O 1
ATOM 682 N N . MET A 1 86 ? -21.297 3.114 18.308 1.00 94.38 86 MET A N 1
ATOM 683 C CA . MET A 1 86 ? -21.377 3.748 16.992 1.00 94.38 86 MET A CA 1
ATOM 684 C C . MET A 1 86 ? -20.075 4.483 16.637 1.00 94.38 86 MET A C 1
ATOM 686 O O . MET A 1 86 ? -19.561 4.305 15.535 1.00 94.38 86 MET A O 1
ATOM 690 N N . VAL A 1 87 ? -19.497 5.255 17.564 1.00 96.88 87 VAL A N 1
ATOM 691 C CA . VAL A 1 87 ? -18.209 5.941 17.348 1.00 96.88 87 VAL A CA 1
ATOM 692 C C . VAL A 1 87 ? -17.086 4.935 17.090 1.00 96.88 87 VAL A C 1
ATOM 694 O O . VAL A 1 87 ? -16.337 5.097 16.128 1.00 96.88 87 VAL A O 1
ATOM 697 N N . ILE A 1 88 ? -16.992 3.868 17.893 1.00 96.62 88 ILE A N 1
ATOM 698 C CA . ILE A 1 88 ? -16.000 2.801 17.679 1.00 96.62 88 ILE A CA 1
ATOM 699 C C . ILE A 1 88 ? -16.184 2.156 16.306 1.00 96.62 88 ILE A C 1
ATOM 701 O O . ILE A 1 88 ? -15.204 1.959 15.590 1.00 96.62 88 ILE A O 1
ATOM 705 N N . TYR A 1 89 ? -17.426 1.857 15.925 1.00 95.69 89 TYR A N 1
ATOM 706 C CA . TYR A 1 89 ? -17.736 1.272 14.628 1.00 95.69 89 TYR A CA 1
ATOM 707 C C . TYR A 1 89 ? -17.273 2.171 13.476 1.00 95.69 89 TYR A C 1
ATOM 709 O O . TYR A 1 89 ? -16.596 1.687 12.574 1.00 95.69 89 TYR A O 1
ATOM 717 N N . PHE A 1 90 ? -17.557 3.477 13.520 1.00 95.38 90 PHE A N 1
ATOM 718 C CA . PHE A 1 90 ? -17.114 4.413 12.481 1.00 95.38 90 PHE A CA 1
ATOM 719 C C . PHE A 1 90 ? -15.594 4.556 12.414 1.00 95.38 90 PHE A C 1
ATOM 721 O O . PHE A 1 90 ? -15.042 4.604 11.315 1.00 95.38 90 PHE A O 1
ATOM 728 N N . LEU A 1 91 ? -14.908 4.587 13.559 1.00 95.19 91 LEU A N 1
ATOM 729 C CA . LEU A 1 91 ? -13.446 4.624 13.591 1.00 95.19 91 LEU A CA 1
ATOM 730 C C . LEU A 1 91 ? -12.853 3.350 12.982 1.00 95.19 91 LEU A C 1
ATOM 732 O O . LEU A 1 91 ? -11.993 3.427 12.107 1.00 95.19 91 LEU A O 1
ATOM 736 N N . PHE A 1 92 ? -13.348 2.182 13.393 1.00 94.19 92 PHE A N 1
ATOM 737 C CA . PHE A 1 92 ? -12.881 0.895 12.888 1.00 94.19 92 PHE A CA 1
ATOM 738 C C . PHE A 1 92 ? -13.161 0.735 11.388 1.00 94.19 92 PHE A C 1
ATOM 740 O O . PHE A 1 92 ? -12.260 0.408 10.616 1.00 94.19 92 PHE A O 1
ATOM 747 N N . PHE A 1 93 ? -14.386 1.035 10.953 1.00 91.06 93 PHE A N 1
ATOM 748 C CA . PHE A 1 93 ? -14.783 0.963 9.549 1.00 91.06 93 PHE A CA 1
ATOM 749 C C . PHE A 1 93 ? -14.013 1.964 8.679 1.00 91.06 93 PHE A C 1
ATOM 751 O O . PHE A 1 93 ? -13.586 1.625 7.575 1.00 91.06 93 PHE A O 1
ATOM 758 N N . GLY A 1 94 ? -13.771 3.174 9.192 1.00 90.88 94 GLY A N 1
ATOM 759 C CA . GLY A 1 94 ? -12.926 4.168 8.539 1.00 90.88 94 GLY A CA 1
ATOM 760 C C . GLY A 1 94 ? -11.519 3.628 8.291 1.00 90.88 94 GLY A C 1
ATOM 761 O O . GLY A 1 94 ? -11.052 3.637 7.154 1.00 90.88 94 GLY A O 1
ATOM 762 N N . ILE A 1 95 ? -10.867 3.078 9.321 1.00 90.06 95 ILE A N 1
ATOM 763 C CA . ILE A 1 95 ? -9.520 2.494 9.203 1.00 90.06 95 ILE A CA 1
ATOM 764 C C . ILE A 1 95 ? -9.487 1.382 8.144 1.00 90.06 95 ILE A C 1
ATOM 766 O O . ILE A 1 95 ? -8.586 1.367 7.300 1.00 90.06 95 ILE A O 1
ATOM 770 N N . LEU A 1 96 ? -10.481 0.486 8.141 1.00 86.00 96 LEU A N 1
ATOM 771 C CA . LEU A 1 96 ? -10.572 -0.583 7.143 1.00 86.00 96 LEU A CA 1
ATOM 772 C C . LEU A 1 96 ? -10.663 -0.030 5.715 1.00 86.00 96 LEU A C 1
ATOM 774 O O . LEU A 1 96 ? -9.925 -0.480 4.838 1.00 86.00 96 LEU A O 1
ATOM 778 N N . MET A 1 97 ? -11.493 0.987 5.480 1.00 82.62 97 MET A N 1
ATOM 779 C CA . MET A 1 97 ? -11.620 1.618 4.163 1.00 82.62 97 MET A CA 1
ATOM 780 C C . MET A 1 97 ? -10.328 2.310 3.711 1.00 82.62 97 MET A C 1
ATOM 782 O O . MET A 1 97 ? -9.899 2.136 2.568 1.00 82.62 97 MET A O 1
ATOM 786 N N . PHE A 1 98 ? -9.662 3.049 4.603 1.00 78.50 98 PHE A N 1
ATOM 787 C CA . PHE A 1 98 ? -8.437 3.779 4.260 1.00 78.50 98 PHE A CA 1
ATOM 788 C C . PHE A 1 98 ? -7.236 2.863 3.988 1.00 78.50 98 PHE A C 1
ATOM 790 O O . PHE A 1 98 ? -6.375 3.216 3.178 1.00 78.50 98 PHE A O 1
ATOM 797 N N . SER A 1 99 ? -7.187 1.674 4.596 1.00 78.75 99 SER A N 1
ATOM 798 C CA . SER A 1 99 ? -6.073 0.733 4.411 1.00 78.75 99 SER A CA 1
ATOM 799 C C . SER A 1 99 ? -5.900 0.252 2.957 1.00 78.75 99 SER A C 1
ATOM 801 O O . SER A 1 99 ? -4.774 0.057 2.496 1.00 78.75 99 SER A O 1
ATOM 803 N N . ASN A 1 100 ? -6.986 0.166 2.182 1.00 79.88 100 ASN A N 1
ATOM 804 C CA . ASN A 1 100 ? -6.954 -0.335 0.802 1.00 79.88 100 ASN A CA 1
ATOM 805 C C . ASN A 1 100 ? -6.437 0.687 -0.226 1.00 79.88 100 ASN A C 1
ATOM 807 O O . ASN A 1 100 ? -5.909 0.310 -1.277 1.00 79.88 100 ASN A O 1
ATOM 811 N N . LEU A 1 101 ? -6.543 1.988 0.068 1.00 85.56 101 LEU A N 1
ATOM 812 C CA . LEU A 1 101 ? -6.173 3.045 -0.878 1.00 85.56 101 LEU A CA 1
ATOM 813 C C . LEU A 1 101 ? -4.662 3.069 -1.160 1.00 85.56 101 LEU A C 1
ATOM 815 O O . LEU A 1 101 ? -4.235 3.324 -2.289 1.00 85.56 101 LEU A O 1
ATOM 819 N N . GLY A 1 102 ? -3.846 2.765 -0.146 1.00 86.44 102 GLY A N 1
ATOM 820 C CA . GLY A 1 102 ? -2.389 2.739 -0.274 1.00 86.44 102 GLY A CA 1
ATOM 821 C C . GLY A 1 102 ? -1.906 1.697 -1.286 1.00 86.44 102 GLY A C 1
ATOM 822 O O . GLY A 1 102 ? -1.056 1.999 -2.126 1.00 86.44 102 GLY A O 1
ATOM 823 N N . LEU A 1 103 ? -2.488 0.494 -1.252 1.00 86.94 103 LEU A N 1
ATOM 824 C CA . LEU A 1 103 ? -2.150 -0.584 -2.182 1.00 86.94 103 LEU A CA 1
ATOM 825 C C . LEU A 1 103 ? -2.613 -0.263 -3.609 1.00 86.94 103 LEU A C 1
ATOM 827 O O . LEU A 1 103 ? -1.848 -0.441 -4.557 1.00 86.94 103 LEU A O 1
ATOM 831 N N . ALA A 1 104 ? -3.826 0.277 -3.767 1.00 88.31 104 ALA A N 1
ATOM 832 C CA . ALA A 1 104 ? -4.348 0.683 -5.071 1.00 88.31 104 ALA A CA 1
ATOM 833 C C . ALA A 1 104 ? -3.462 1.749 -5.741 1.00 88.31 104 ALA A C 1
ATOM 835 O O . ALA A 1 104 ? -3.127 1.630 -6.921 1.00 88.31 104 ALA A O 1
ATOM 836 N N . LYS A 1 105 ? -3.000 2.748 -4.976 1.00 91.81 105 LYS A N 1
ATOM 837 C CA . LYS A 1 105 ? -2.097 3.795 -5.480 1.00 91.81 105 LYS A CA 1
ATOM 838 C C . LYS A 1 105 ? -0.750 3.232 -5.946 1.00 91.81 105 LYS A C 1
ATOM 840 O O . LYS A 1 105 ? -0.238 3.677 -6.972 1.00 91.81 105 LYS A O 1
ATOM 845 N N . LYS A 1 106 ? -0.180 2.258 -5.223 1.00 93.00 106 LYS A N 1
ATOM 846 C CA . LYS A 1 106 ? 1.064 1.581 -5.636 1.00 93.00 106 LYS A CA 1
ATOM 847 C C . LYS A 1 106 ? 0.877 0.810 -6.943 1.00 93.00 106 LYS A C 1
ATOM 849 O O . LYS A 1 106 ? 1.665 1.004 -7.862 1.00 93.00 106 LYS A O 1
ATOM 854 N N . ARG A 1 107 ? -0.206 0.036 -7.067 1.00 92.25 107 ARG A N 1
ATOM 855 C CA . ARG A 1 107 ? -0.528 -0.713 -8.296 1.00 92.25 107 ARG A CA 1
ATOM 856 C C . ARG A 1 107 ? -0.750 0.201 -9.506 1.00 92.25 107 ARG A C 1
ATOM 858 O O . ARG A 1 107 ? -0.284 -0.106 -10.598 1.00 92.25 107 ARG A O 1
ATOM 865 N N . ALA A 1 108 ? -1.402 1.349 -9.315 1.00 94.06 108 ALA A N 1
ATOM 866 C CA . ALA A 1 108 ? -1.579 2.339 -10.380 1.00 94.06 108 ALA A CA 1
ATOM 867 C C . ALA A 1 108 ? -0.237 2.926 -10.856 1.00 94.06 108 ALA A C 1
ATOM 869 O O . ALA A 1 108 ? 0.011 3.028 -12.057 1.00 94.06 108 ALA A O 1
ATOM 870 N N . LYS A 1 109 ? 0.659 3.259 -9.917 1.00 95.62 109 LYS A N 1
ATOM 871 C CA . LYS A 1 109 ? 2.020 3.715 -10.235 1.00 95.62 109 LYS A CA 1
ATOM 872 C C . LYS A 1 109 ? 2.819 2.649 -10.984 1.00 95.62 109 LYS A C 1
ATOM 874 O O . LYS A 1 109 ? 3.467 2.974 -11.969 1.00 95.62 109 LYS A O 1
ATOM 879 N N . GLU A 1 110 ? 2.730 1.382 -10.585 1.00 95.56 110 GLU A N 1
ATOM 880 C CA . GLU A 1 110 ? 3.383 0.277 -11.300 1.00 95.56 110 GLU A CA 1
ATOM 881 C C . GLU A 1 110 ? 2.869 0.095 -12.726 1.00 95.56 110 GLU A C 1
ATOM 883 O O . GLU A 1 110 ? 3.666 -0.122 -13.633 1.00 95.56 110 GLU A O 1
ATOM 888 N N . ALA A 1 111 ? 1.560 0.213 -12.955 1.00 95.50 111 ALA A N 1
ATOM 889 C CA . ALA A 1 111 ? 1.013 0.179 -14.310 1.00 95.50 111 ALA A CA 1
ATOM 890 C C . ALA A 1 111 ? 1.589 1.317 -15.172 1.00 95.50 111 ALA A C 1
ATOM 892 O O . ALA A 1 111 ? 1.985 1.084 -16.314 1.00 95.50 111 ALA A O 1
ATOM 893 N N . SER A 1 112 ? 1.719 2.520 -14.599 1.00 95.88 112 SER A N 1
ATOM 894 C CA . SER A 1 112 ? 2.377 3.654 -15.257 1.00 95.88 112 SER A CA 1
ATOM 895 C C . SER A 1 112 ? 3.853 3.376 -15.556 1.00 95.88 112 SER A C 1
ATOM 897 O O . SER A 1 112 ? 4.314 3.690 -16.649 1.00 95.88 112 SER A O 1
ATOM 899 N N . LEU A 1 113 ? 4.588 2.757 -14.623 1.00 96.88 113 LEU A N 1
ATOM 900 C CA . LEU A 1 113 ? 5.981 2.346 -14.828 1.00 96.88 113 LEU A CA 1
ATOM 901 C C . LEU A 1 113 ? 6.103 1.360 -15.996 1.00 96.88 113 LEU A C 1
ATOM 903 O O . LEU A 1 113 ? 6.906 1.576 -16.901 1.00 96.88 113 LEU A O 1
ATOM 907 N N . LYS A 1 114 ? 5.271 0.312 -16.017 1.00 96.25 114 LYS A N 1
ATOM 908 C CA . LYS A 1 114 ? 5.259 -0.694 -17.093 1.00 96.25 114 LYS A CA 1
ATOM 909 C C . LYS A 1 114 ? 4.953 -0.064 -18.450 1.00 96.25 114 LYS A C 1
ATOM 911 O O . LYS A 1 114 ? 5.619 -0.377 -19.437 1.00 96.25 114 LYS A O 1
ATOM 916 N N . ALA A 1 115 ? 3.981 0.847 -18.499 1.00 96.50 115 ALA A N 1
ATOM 917 C CA . ALA A 1 115 ? 3.623 1.565 -19.717 1.00 96.50 115 ALA A CA 1
ATOM 918 C C . ALA A 1 115 ? 4.771 2.461 -20.212 1.00 96.50 115 ALA A C 1
ATOM 920 O O . ALA A 1 115 ? 5.135 2.382 -21.383 1.00 96.50 115 ALA A O 1
ATOM 921 N N . ALA A 1 116 ? 5.376 3.255 -19.323 1.00 96.81 116 ALA A N 1
ATO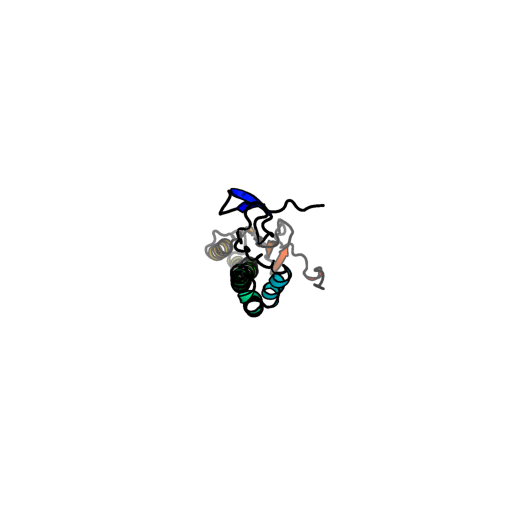M 922 C CA . ALA A 1 116 ? 6.485 4.149 -19.656 1.00 96.81 116 ALA A CA 1
ATOM 923 C C . ALA A 1 116 ? 7.706 3.372 -20.176 1.00 96.81 116 ALA A C 1
ATOM 925 O O . ALA A 1 116 ? 8.242 3.692 -21.233 1.00 96.81 116 ALA A O 1
ATOM 926 N N . VAL A 1 117 ? 8.095 2.286 -19.500 1.00 96.44 117 VAL A N 1
ATOM 927 C CA . VAL A 1 117 ? 9.195 1.419 -19.955 1.00 96.44 117 VAL A CA 1
ATOM 928 C C . VAL A 1 117 ? 8.869 0.770 -21.304 1.00 96.44 117 VAL A C 1
ATOM 930 O O . VAL A 1 117 ? 9.730 0.691 -22.173 1.00 96.44 117 VAL A O 1
ATOM 933 N N . SER A 1 118 ? 7.618 0.362 -21.531 1.00 96.12 118 SER A N 1
ATOM 934 C CA . SER A 1 118 ? 7.203 -0.221 -22.814 1.00 96.12 118 SER A CA 1
ATOM 935 C C . SER A 1 118 ? 7.307 0.763 -23.985 1.00 96.12 118 SER A C 1
ATOM 937 O O . SER A 1 118 ? 7.612 0.335 -25.097 1.00 96.12 118 SER A O 1
ATOM 939 N N . GLN A 1 119 ? 7.118 2.068 -23.753 1.00 96.31 119 GLN A N 1
ATOM 940 C CA . GLN A 1 119 ? 7.270 3.098 -24.792 1.00 96.31 119 GLN A CA 1
ATOM 941 C C . GLN A 1 119 ? 8.710 3.224 -25.306 1.00 96.31 119 GLN A C 1
ATOM 943 O O . GLN A 1 119 ? 8.904 3.579 -26.469 1.00 96.31 119 GLN A O 1
ATOM 948 N N . ILE A 1 120 ? 9.712 2.864 -24.493 1.00 96.31 120 ILE A N 1
ATOM 949 C CA . ILE A 1 120 ? 11.130 2.897 -24.888 1.00 96.31 120 ILE A CA 1
ATOM 950 C C . ILE A 1 120 ? 11.369 2.051 -26.137 1.00 96.31 120 ILE A C 1
ATOM 952 O O . ILE A 1 120 ? 12.183 2.429 -26.966 1.00 96.31 120 ILE A O 1
ATOM 956 N N . ARG A 1 121 ? 10.621 0.959 -26.327 1.00 95.94 121 ARG A N 1
ATOM 957 C CA . ARG A 1 121 ? 10.743 0.102 -27.517 1.00 95.94 121 ARG A CA 1
ATOM 958 C C . ARG A 1 121 ? 10.535 0.845 -28.819 1.00 95.94 121 ARG A C 1
ATOM 960 O O . ARG A 1 121 ? 11.277 0.632 -29.767 1.00 95.94 121 ARG A O 1
ATOM 967 N N . MET A 1 122 ? 9.532 1.715 -28.853 1.00 95.25 122 MET A N 1
ATOM 968 C CA . MET A 1 122 ? 9.196 2.459 -30.062 1.00 95.25 122 MET A CA 1
ATOM 969 C C . MET A 1 122 ? 10.292 3.473 -30.392 1.00 95.25 122 MET A C 1
ATOM 971 O O . MET A 1 122 ? 10.698 3.588 -31.547 1.00 95.25 122 MET A O 1
ATOM 975 N N . ILE A 1 123 ? 10.809 4.161 -29.371 1.00 95.75 123 ILE A N 1
ATOM 976 C CA . ILE A 1 123 ? 11.904 5.125 -29.531 1.00 95.75 123 ILE A CA 1
ATOM 977 C C . ILE A 1 123 ? 13.190 4.400 -29.921 1.00 95.75 123 ILE A C 1
ATOM 979 O O . ILE A 1 123 ? 13.851 4.804 -30.869 1.00 95.75 123 ILE A O 1
ATOM 983 N N . ALA A 1 124 ? 13.514 3.296 -29.247 1.00 96.56 124 ALA A N 1
ATOM 984 C CA . ALA A 1 124 ? 14.693 2.498 -29.542 1.00 96.56 124 ALA A CA 1
ATOM 985 C C . ALA A 1 124 ? 14.650 1.948 -30.975 1.00 96.56 124 ALA A C 1
ATOM 987 O O . ALA A 1 124 ? 15.629 2.094 -31.700 1.00 96.56 124 ALA A O 1
ATOM 988 N N . ALA A 1 125 ? 13.519 1.390 -31.419 1.00 94.88 125 ALA A N 1
ATOM 989 C CA . ALA A 1 125 ? 13.349 0.927 -32.797 1.00 94.88 125 ALA A CA 1
ATOM 990 C C . ALA A 1 125 ? 13.561 2.067 -33.808 1.00 94.88 125 ALA A C 1
ATOM 992 O O . ALA A 1 125 ? 14.357 1.932 -34.733 1.00 94.88 125 ALA A O 1
ATOM 993 N N . THR A 1 126 ? 12.939 3.225 -33.565 1.00 95.50 126 THR A N 1
ATOM 994 C CA . THR A 1 126 ? 13.106 4.418 -34.415 1.00 95.50 126 THR A CA 1
ATOM 995 C C . THR A 1 126 ? 14.559 4.910 -34.436 1.00 95.50 126 THR A C 1
ATOM 997 O O . THR A 1 126 ? 15.049 5.387 -35.459 1.00 95.50 126 THR A O 1
ATOM 1000 N N . ARG A 1 127 ? 15.268 4.819 -33.305 1.00 95.19 127 ARG A N 1
ATOM 1001 C CA . ARG A 1 127 ? 16.676 5.217 -33.181 1.00 95.19 127 ARG A CA 1
ATOM 1002 C C . ARG A 1 127 ? 17.580 4.299 -33.995 1.00 95.19 127 ARG A C 1
ATOM 1004 O O . ARG A 1 127 ? 18.409 4.794 -34.752 1.00 95.19 127 ARG A O 1
ATOM 1011 N N . TYR A 1 128 ? 17.372 2.990 -33.878 1.00 95.94 128 TYR A N 1
ATOM 1012 C CA . TYR A 1 128 ? 18.137 1.993 -34.616 1.00 95.94 128 TYR A CA 1
ATOM 1013 C C . TYR A 1 128 ? 17.956 2.144 -36.126 1.00 95.94 128 TYR A C 1
ATOM 1015 O O . TYR A 1 128 ? 18.936 2.102 -36.858 1.00 95.94 128 TYR A O 1
ATOM 1023 N N . GLU A 1 129 ? 16.740 2.428 -36.600 1.00 96.50 129 GLU A N 1
ATOM 1024 C CA . GLU A 1 129 ? 16.503 2.707 -38.024 1.00 96.50 129 GLU A CA 1
ATOM 1025 C C . GLU A 1 129 ? 17.273 3.937 -38.536 1.00 96.50 129 GLU A C 1
ATOM 1027 O O . GLU A 1 129 ? 17.684 3.965 -39.694 1.00 96.50 129 GLU A O 1
ATOM 1032 N N . LYS A 1 130 ? 17.481 4.956 -37.691 1.00 96.06 130 LYS A N 1
ATOM 1033 C CA . LYS A 1 130 ? 18.170 6.201 -38.074 1.00 96.06 130 LYS A CA 1
ATOM 1034 C C . LYS A 1 130 ? 19.690 6.106 -37.988 1.00 96.06 130 LYS A C 1
ATOM 1036 O O . LYS A 1 130 ? 20.377 6.644 -38.851 1.00 96.06 130 LYS A O 1
ATOM 1041 N N . GLU A 1 131 ? 20.208 5.497 -36.927 1.00 95.44 131 GLU A N 1
ATOM 1042 C CA . GLU A 1 131 ? 21.643 5.519 -36.607 1.00 95.44 131 GLU A CA 1
ATOM 1043 C C . GLU A 1 131 ? 22.331 4.167 -36.734 1.00 95.44 131 GLU A C 1
ATOM 1045 O O . GLU A 1 131 ? 23.555 4.102 -36.664 1.00 95.44 131 GLU A O 1
ATOM 1050 N N . ASN A 1 132 ? 21.563 3.092 -36.919 1.00 96.44 132 ASN A N 1
ATOM 1051 C CA . ASN A 1 132 ? 22.065 1.722 -36.949 1.00 96.44 132 ASN A CA 1
ATOM 1052 C C . ASN A 1 132 ? 22.844 1.335 -35.670 1.00 96.44 132 ASN A C 1
ATOM 1054 O O . ASN A 1 132 ? 23.732 0.488 -35.720 1.00 96.44 132 ASN A O 1
ATOM 1058 N N . SER A 1 133 ? 22.539 1.981 -34.534 1.00 96.31 133 SER A N 1
ATOM 1059 C CA . SER A 1 133 ? 23.133 1.708 -33.220 1.00 96.31 133 SER A CA 1
ATOM 1060 C C . SER A 1 133 ? 22.176 2.065 -32.068 1.00 96.31 133 SER A C 1
ATOM 1062 O O . SER A 1 133 ? 21.361 2.984 -32.195 1.00 96.31 133 SER A O 1
ATOM 1064 N N . TYR A 1 134 ? 22.278 1.359 -30.933 1.00 95.44 134 TYR A N 1
ATOM 1065 C CA . TYR A 1 134 ? 21.636 1.729 -29.661 1.00 95.44 134 TYR A CA 1
ATOM 1066 C C . TYR A 1 134 ? 22.594 2.374 -28.643 1.00 95.44 134 TYR A C 1
ATOM 1068 O O . TYR A 1 134 ? 22.153 2.691 -27.538 1.00 95.44 134 TYR A O 1
ATOM 1076 N N . GLU A 1 135 ? 23.874 2.592 -28.959 1.00 93.56 135 GLU A N 1
ATOM 1077 C CA . GLU A 1 135 ? 24.904 3.024 -27.992 1.00 93.56 135 GLU A CA 1
ATOM 1078 C C . GLU A 1 135 ? 24.495 4.288 -27.206 1.00 93.56 135 GLU A C 1
ATOM 1080 O O . GLU A 1 135 ? 24.668 4.370 -25.989 1.00 93.56 135 GLU A O 1
ATOM 1085 N N . PHE A 1 136 ? 23.819 5.231 -27.868 1.00 91.88 136 PHE A N 1
ATOM 1086 C CA . PHE A 1 136 ? 23.366 6.494 -27.275 1.00 91.88 136 PHE A CA 1
ATOM 1087 C C . PHE A 1 136 ? 21.989 6.434 -26.595 1.00 91.88 136 PHE A C 1
ATOM 1089 O O . PHE A 1 136 ? 21.464 7.469 -26.183 1.00 91.88 136 PHE A O 1
ATOM 1096 N N . LEU A 1 137 ? 21.388 5.250 -26.455 1.00 95.38 137 LEU A N 1
ATOM 1097 C CA . LEU A 1 137 ? 20.086 5.070 -25.816 1.00 95.38 137 LEU A CA 1
ATOM 1098 C C . LEU A 1 137 ? 20.199 5.263 -24.293 1.00 95.38 137 LEU A C 1
ATOM 1100 O O . LEU A 1 137 ? 20.416 4.320 -23.537 1.00 95.38 137 LEU A O 1
ATOM 1104 N N . ASN A 1 138 ? 20.057 6.501 -23.823 1.00 96.56 138 ASN A N 1
ATOM 1105 C CA . ASN A 1 138 ? 20.135 6.847 -22.405 1.00 96.56 138 ASN A CA 1
ATOM 1106 C C . ASN A 1 138 ? 19.178 7.997 -22.039 1.00 96.56 138 ASN A C 1
ATOM 1108 O O . ASN A 1 138 ? 18.578 8.634 -22.898 1.00 96.56 138 ASN A O 1
ATOM 1112 N N . CYS A 1 139 ? 19.036 8.278 -20.741 1.00 96.50 139 CYS A N 1
ATOM 1113 C CA . CYS A 1 139 ? 18.128 9.317 -20.241 1.00 96.50 139 CYS A CA 1
ATOM 1114 C C . CYS A 1 139 ? 18.546 10.767 -20.552 1.00 96.50 139 CYS A C 1
ATOM 1116 O O . CYS A 1 139 ? 17.781 11.677 -20.234 1.00 96.50 139 CYS A O 1
ATOM 1118 N N . ASN A 1 140 ? 19.728 10.999 -21.133 1.00 95.94 140 ASN A N 1
ATOM 1119 C CA . ASN A 1 140 ? 20.149 12.336 -21.561 1.00 95.94 140 ASN A CA 1
ATOM 1120 C C . ASN A 1 140 ? 19.593 12.696 -22.947 1.00 95.94 140 ASN A C 1
ATOM 1122 O O . ASN A 1 140 ? 19.598 13.871 -23.311 1.00 95.94 140 ASN A O 1
ATOM 1126 N N . ASP A 1 141 ? 19.110 11.713 -23.711 1.00 94.38 141 ASP A N 1
ATOM 1127 C CA . ASP A 1 141 ? 18.415 11.952 -24.972 1.00 94.38 141 ASP A CA 1
ATOM 1128 C C . ASP A 1 141 ? 17.077 12.668 -24.716 1.00 94.38 141 ASP A C 1
ATOM 1130 O O . ASP A 1 141 ? 16.323 12.294 -23.817 1.00 94.38 141 ASP A O 1
ATOM 1134 N N . LEU A 1 142 ? 16.766 13.703 -25.503 1.00 93.69 142 LEU A N 1
ATOM 1135 C CA . LEU A 1 142 ? 15.574 14.536 -25.317 1.00 93.69 142 LEU A CA 1
ATOM 1136 C C . LEU A 1 142 ? 14.261 13.738 -25.441 1.00 93.69 142 LEU A C 1
ATOM 1138 O O . LEU A 1 142 ? 13.287 14.045 -24.744 1.00 93.69 142 LEU A O 1
ATOM 1142 N N . GLU A 1 143 ? 14.222 12.725 -26.311 1.00 92.75 143 GLU A N 1
ATOM 1143 C CA . GLU A 1 143 ? 13.045 11.877 -26.525 1.00 92.75 143 GLU A CA 1
ATOM 1144 C C . GLU A 1 143 ? 12.836 10.928 -25.336 1.00 92.75 143 GLU A C 1
ATOM 1146 O O . GLU A 1 143 ? 11.714 10.766 -24.847 1.00 92.75 143 GLU A O 1
ATOM 1151 N N . ILE A 1 144 ? 13.926 10.368 -24.804 1.00 95.69 144 ILE A N 1
ATOM 1152 C CA . ILE A 1 144 ? 13.904 9.407 -23.690 1.00 95.69 144 ILE A CA 1
ATOM 1153 C C . ILE A 1 144 ? 13.770 10.115 -22.337 1.00 95.69 144 ILE A C 1
ATOM 1155 O O . ILE A 1 144 ? 13.138 9.583 -21.422 1.00 95.69 144 ILE A O 1
ATOM 1159 N N . TYR A 1 145 ? 14.277 11.344 -22.211 1.00 96.38 145 TYR A N 1
ATOM 1160 C CA . TYR A 1 145 ? 14.232 12.148 -20.988 1.00 96.38 145 TYR A CA 1
ATOM 1161 C C . TYR A 1 145 ? 12.812 12.259 -20.422 1.00 96.38 145 TYR A C 1
ATOM 1163 O O . TYR A 1 145 ? 12.603 12.128 -19.214 1.00 96.38 145 TYR A O 1
ATOM 1171 N N . ARG A 1 146 ? 11.808 12.432 -21.294 1.00 96.50 146 ARG A N 1
ATOM 1172 C CA . ARG A 1 146 ? 10.396 12.501 -20.882 1.00 96.50 146 ARG A CA 1
ATOM 1173 C C . ARG A 1 146 ? 9.929 11.207 -20.219 1.00 96.50 146 ARG A C 1
ATOM 1175 O O . ARG A 1 146 ? 9.234 11.268 -19.209 1.00 96.50 146 ARG A O 1
ATOM 1182 N N . ILE A 1 147 ? 10.337 10.057 -20.748 1.00 96.69 147 ILE A N 1
ATOM 1183 C CA . ILE A 1 147 ? 10.012 8.745 -20.180 1.00 96.69 147 ILE A CA 1
ATOM 1184 C C . ILE A 1 147 ? 10.761 8.533 -18.865 1.00 96.69 147 ILE A C 1
ATOM 1186 O O . ILE A 1 147 ? 10.153 8.107 -17.885 1.00 96.69 147 ILE A O 1
ATOM 1190 N N . CYS A 1 148 ? 12.053 8.871 -18.807 1.00 97.38 148 CYS A N 1
ATOM 1191 C CA . CYS A 1 148 ? 12.835 8.768 -17.572 1.00 97.38 148 CYS A CA 1
ATOM 1192 C C . CYS A 1 148 ? 12.204 9.592 -16.446 1.00 97.3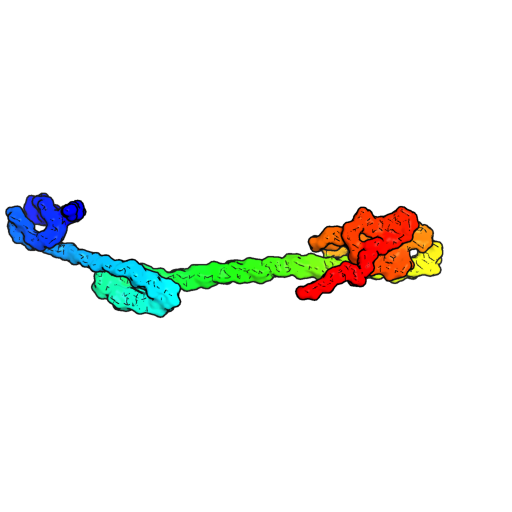8 148 CYS A C 1
ATOM 1194 O O . CYS A 1 148 ? 12.029 9.087 -15.337 1.00 97.38 148 CYS A O 1
ATOM 1196 N N . LYS A 1 149 ? 11.773 10.819 -16.758 1.00 96.94 149 LYS A N 1
ATOM 1197 C CA . LYS A 1 149 ? 11.074 11.690 -15.815 1.00 96.94 149 LYS A CA 1
ATOM 1198 C C . LYS A 1 149 ? 9.724 11.114 -15.379 1.00 96.94 149 LYS A C 1
ATOM 1200 O O . LYS A 1 149 ? 9.426 11.124 -14.192 1.00 96.94 149 LYS A O 1
ATOM 1205 N N . GLN A 1 150 ? 8.930 10.556 -16.297 1.00 96.06 150 GLN A N 1
ATOM 1206 C CA . GLN A 1 150 ? 7.669 9.884 -15.944 1.00 96.06 150 GLN A CA 1
ATOM 1207 C C . GLN A 1 150 ? 7.890 8.686 -15.010 1.00 96.06 150 GLN A C 1
ATOM 1209 O O . GLN A 1 150 ? 7.122 8.478 -14.068 1.00 96.06 150 GLN A O 1
ATOM 1214 N N . VAL A 1 151 ? 8.945 7.903 -15.251 1.00 97.19 151 VAL A N 1
ATOM 1215 C CA . VAL A 1 151 ? 9.331 6.788 -14.378 1.00 97.19 151 VAL A CA 1
ATOM 1216 C C . VAL A 1 151 ? 9.708 7.297 -12.984 1.00 97.19 151 VAL A C 1
ATOM 1218 O O . VAL A 1 151 ? 9.248 6.741 -11.985 1.00 97.19 151 VAL A O 1
ATOM 1221 N N . GLU A 1 152 ? 10.479 8.379 -12.907 1.00 96.75 152 GLU A N 1
ATOM 1222 C CA . GLU A 1 152 ? 10.881 9.005 -11.646 1.00 96.75 152 GLU A CA 1
ATOM 1223 C C . GLU A 1 152 ? 9.688 9.600 -10.876 1.00 96.75 152 GLU A C 1
ATOM 1225 O O . GLU A 1 152 ? 9.533 9.345 -9.682 1.00 96.75 152 GLU A O 1
ATOM 1230 N N . GLU A 1 153 ? 8.774 10.299 -11.555 1.00 95.62 153 GLU A N 1
ATOM 1231 C CA . GLU A 1 153 ? 7.540 10.850 -10.969 1.00 95.62 153 GLU A CA 1
ATOM 1232 C C . GLU A 1 153 ? 6.607 9.746 -10.434 1.00 95.62 153 GLU A C 1
ATOM 1234 O O . GLU A 1 153 ? 5.965 9.888 -9.382 1.00 95.62 153 GLU A O 1
ATOM 1239 N N . ALA A 1 154 ? 6.566 8.592 -11.107 1.00 95.50 154 ALA A N 1
ATOM 1240 C CA . ALA A 1 154 ? 5.869 7.410 -10.609 1.00 95.50 154 ALA A CA 1
ATOM 1241 C C . ALA A 1 154 ? 6.550 6.807 -9.360 1.00 95.50 154 ALA A C 1
ATOM 1243 O O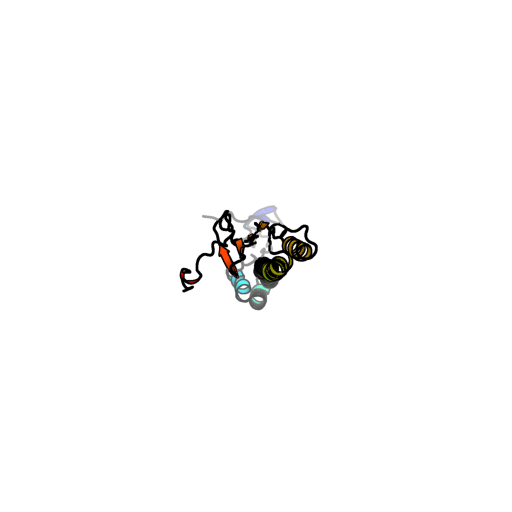 . ALA A 1 154 ? 5.883 6.126 -8.570 1.00 95.50 154 ALA A O 1
ATOM 1244 N N . GLY A 1 155 ? 7.813 7.150 -9.097 1.00 95.44 155 GLY A N 1
ATOM 1245 C CA . GLY A 1 155 ? 8.627 6.681 -7.973 1.00 95.44 155 GLY A CA 1
ATOM 1246 C C . GLY A 1 155 ? 9.517 5.484 -8.314 1.00 95.44 155 GLY A C 1
ATOM 1247 O O . GLY A 1 155 ? 9.967 4.793 -7.404 1.00 95.44 155 GLY A O 1
ATOM 1248 N N . GLY A 1 156 ? 9.717 5.202 -9.602 1.00 95.69 156 GLY A N 1
ATOM 1249 C CA . GLY A 1 156 ? 10.646 4.188 -10.087 1.00 95.69 156 GLY A CA 1
ATOM 1250 C C . GLY A 1 156 ? 12.007 4.780 -10.449 1.00 95.69 156 GLY A C 1
ATOM 1251 O O . GLY A 1 156 ? 12.216 5.991 -10.435 1.00 95.69 156 GLY A O 1
ATOM 1252 N N . LYS A 1 157 ? 12.945 3.903 -10.807 1.00 96.56 157 LYS A N 1
ATOM 1253 C CA . LYS A 1 157 ? 14.246 4.281 -11.371 1.00 96.56 157 LYS A CA 1
ATOM 1254 C C . LYS A 1 157 ? 14.440 3.524 -12.674 1.00 96.56 157 LYS A C 1
ATOM 1256 O O . LYS A 1 157 ? 14.415 2.294 -12.667 1.00 96.56 157 LYS A O 1
ATOM 1261 N N . LEU A 1 158 ? 14.594 4.237 -13.783 1.00 97.62 158 LEU A N 1
ATOM 1262 C CA . LEU A 1 158 ? 14.864 3.620 -15.077 1.00 97.62 158 LEU A CA 1
ATOM 1263 C C . LEU A 1 158 ? 16.366 3.370 -15.215 1.00 97.62 158 LEU A C 1
ATOM 1265 O O . LEU A 1 158 ? 17.170 4.267 -14.975 1.00 97.62 158 LEU A O 1
ATOM 1269 N N . THR A 1 159 ? 16.746 2.150 -15.579 1.00 97.50 159 THR A N 1
ATOM 1270 C CA . THR A 1 159 ? 18.123 1.806 -15.952 1.00 97.50 159 THR A CA 1
ATOM 1271 C C . THR A 1 159 ? 18.108 1.272 -17.372 1.00 97.50 159 THR A C 1
ATOM 1273 O O . THR A 1 159 ? 17.321 0.378 -17.678 1.00 97.50 159 THR A O 1
ATOM 1276 N N . ILE A 1 160 ? 18.947 1.843 -18.233 1.00 97.19 160 ILE A N 1
ATOM 1277 C CA . ILE A 1 160 ? 19.084 1.447 -19.633 1.00 97.19 160 ILE A CA 1
ATOM 1278 C C . ILE A 1 160 ? 20.518 0.965 -19.821 1.00 97.19 160 ILE A C 1
ATOM 1280 O O . ILE A 1 160 ? 21.463 1.673 -19.478 1.00 97.19 160 ILE A O 1
ATOM 1284 N N . LEU A 1 161 ? 20.656 -0.258 -20.316 1.00 96.69 161 LEU A N 1
ATOM 1285 C CA . LEU A 1 161 ? 21.911 -0.857 -20.735 1.00 96.69 161 LEU A CA 1
ATOM 1286 C C . LEU A 1 161 ? 21.848 -1.001 -22.251 1.00 96.69 161 LEU A C 1
ATOM 1288 O O . LEU A 1 161 ? 20.938 -1.650 -22.764 1.00 96.69 161 LEU A O 1
ATOM 1292 N N . SER A 1 162 ? 22.792 -0.402 -22.959 1.00 95.50 162 SER A N 1
ATOM 1293 C CA . SER A 1 162 ? 22.841 -0.421 -24.417 1.00 95.50 162 SER A CA 1
ATOM 1294 C C . SER A 1 162 ? 24.219 -0.832 -24.930 1.00 95.50 162 SER A C 1
ATOM 1296 O O . SER A 1 162 ? 25.227 -0.742 -24.227 1.00 95.50 162 SER A O 1
ATOM 1298 N N . SER A 1 163 ? 24.225 -1.330 -26.161 1.00 95.06 163 SER A N 1
ATOM 1299 C CA . SER A 1 163 ? 25.381 -1.633 -27.004 1.00 95.06 163 SER A CA 1
ATOM 1300 C C . SER A 1 163 ? 25.008 -1.268 -28.450 1.00 95.06 163 SER A C 1
ATOM 1302 O O . SER A 1 163 ? 23.944 -0.698 -28.675 1.00 95.06 163 SER A O 1
ATOM 1304 N N . ASP A 1 164 ? 25.824 -1.603 -29.444 1.00 94.31 164 ASP A N 1
ATOM 1305 C CA . ASP A 1 164 ? 25.541 -1.252 -30.840 1.00 94.31 164 ASP A CA 1
ATOM 1306 C C . ASP A 1 164 ? 24.244 -1.896 -31.339 1.00 94.31 164 ASP A C 1
ATOM 1308 O O . ASP A 1 164 ? 23.356 -1.225 -31.850 1.00 94.31 164 ASP A O 1
ATOM 1312 N N . ASN A 1 165 ? 24.081 -3.203 -31.124 1.00 95.62 165 ASN A N 1
ATOM 1313 C CA . ASN A 1 165 ? 22.986 -3.972 -31.728 1.00 95.62 165 ASN A CA 1
ATOM 1314 C C . ASN A 1 165 ? 21.913 -4.435 -30.743 1.00 95.62 165 ASN A C 1
ATOM 1316 O O . ASN A 1 165 ? 20.939 -5.066 -31.151 1.00 95.62 165 ASN A O 1
ATOM 1320 N N . LYS A 1 166 ? 22.090 -4.176 -29.446 1.00 96.94 166 LYS A N 1
ATOM 1321 C CA . LYS A 1 166 ? 21.160 -4.635 -28.414 1.00 96.94 166 LYS A CA 1
ATOM 1322 C C . LYS A 1 166 ? 20.981 -3.589 -27.329 1.00 96.94 166 LYS A C 1
ATOM 1324 O O . LYS A 1 166 ? 21.898 -2.829 -27.021 1.00 96.94 166 LYS A O 1
ATOM 1329 N N . TYR A 1 167 ? 19.808 -3.598 -26.710 1.00 97.06 167 TYR A N 1
ATOM 1330 C CA . TYR A 1 167 ? 19.546 -2.817 -25.510 1.00 97.06 167 TYR A CA 1
ATOM 1331 C C . TYR A 1 167 ? 18.617 -3.578 -24.566 1.00 97.06 167 TYR A C 1
ATOM 1333 O O . TYR A 1 167 ? 17.812 -4.406 -24.990 1.00 97.06 167 TYR A O 1
ATOM 1341 N N . CYS A 1 168 ? 18.701 -3.230 -23.287 1.00 97.62 168 CYS A N 1
ATOM 1342 C CA . CYS A 1 168 ? 17.804 -3.683 -22.241 1.00 97.62 168 CYS A CA 1
ATOM 1343 C C . CYS A 1 168 ? 17.496 -2.520 -21.304 1.00 97.62 168 CYS A C 1
ATOM 1345 O O . CYS A 1 168 ? 18.403 -1.903 -20.744 1.00 97.62 168 CYS A O 1
ATOM 1347 N N . ALA A 1 169 ? 16.217 -2.219 -21.113 1.00 97.69 169 ALA A N 1
ATOM 1348 C CA . ALA A 1 169 ? 15.765 -1.203 -20.175 1.00 97.69 169 ALA A CA 1
ATOM 1349 C C . ALA A 1 169 ? 14.889 -1.842 -19.103 1.00 97.69 169 ALA A C 1
ATOM 1351 O O . ALA A 1 169 ? 14.044 -2.685 -19.402 1.00 97.69 169 ALA A O 1
ATOM 1352 N N . TYR A 1 170 ? 15.072 -1.442 -17.848 1.00 97.75 170 TYR A N 1
ATOM 1353 C CA . TYR A 1 170 ? 14.309 -2.002 -16.741 1.00 97.75 170 TYR A CA 1
ATOM 1354 C C . TYR A 1 170 ? 14.055 -1.007 -15.613 1.00 97.75 170 TYR A C 1
ATOM 1356 O O . TYR A 1 170 ? 14.773 -0.020 -15.439 1.00 97.75 170 TYR A O 1
ATOM 1364 N N . THR A 1 171 ? 13.028 -1.293 -14.814 1.00 97.75 171 THR A N 1
ATOM 1365 C CA . THR A 1 171 ? 12.693 -0.523 -13.614 1.00 97.75 171 THR A CA 1
ATOM 1366 C C . THR A 1 171 ? 12.195 -1.435 -12.485 1.00 97.75 171 THR A C 1
ATOM 1368 O O . THR A 1 171 ? 11.511 -2.424 -12.768 1.00 97.75 171 THR A O 1
ATOM 1371 N N . PRO A 1 172 ? 12.533 -1.158 -11.210 1.00 97.06 172 PRO A N 1
ATOM 1372 C CA . PRO A 1 172 ? 11.961 -1.882 -10.080 1.00 97.06 172 PRO A CA 1
ATOM 1373 C C . PRO A 1 172 ? 10.479 -1.527 -9.885 1.00 97.06 172 PRO A C 1
ATOM 1375 O O . PRO A 1 172 ? 10.078 -0.369 -10.008 1.00 97.06 172 PRO A O 1
ATOM 1378 N N . LEU A 1 173 ? 9.675 -2.527 -9.533 1.00 96.00 173 LEU A N 1
ATOM 1379 C CA . LEU A 1 173 ? 8.279 -2.379 -9.126 1.00 96.00 173 LEU A CA 1
ATOM 1380 C C . LEU A 1 173 ? 8.183 -2.065 -7.620 1.00 96.00 173 LEU A C 1
ATOM 1382 O O . LEU A 1 173 ? 9.092 -2.351 -6.841 1.00 96.00 173 LEU A O 1
ATOM 1386 N N . LEU A 1 174 ? 7.075 -1.452 -7.202 1.00 93.81 174 LEU A N 1
ATOM 1387 C CA . LEU A 1 174 ? 6.902 -0.854 -5.870 1.00 93.81 174 LEU A CA 1
ATOM 1388 C C . LEU A 1 174 ? 6.378 -1.830 -4.801 1.00 93.81 174 LEU A C 1
ATOM 1390 O O . LEU A 1 174 ? 6.432 -1.511 -3.608 1.00 93.81 174 LEU A O 1
ATOM 1394 N N . THR A 1 175 ? 5.817 -2.968 -5.208 1.00 88.56 175 THR A N 1
ATOM 1395 C CA . THR A 1 175 ? 5.041 -3.861 -4.334 1.00 88.56 175 THR A CA 1
ATOM 1396 C C . THR A 1 175 ? 5.788 -5.159 -4.025 1.00 88.56 175 THR A C 1
ATOM 1398 O O . THR A 1 175 ? 5.855 -5.535 -2.859 1.00 88.56 175 THR A O 1
ATOM 1401 N N . ASP A 1 176 ? 6.438 -5.778 -5.018 1.00 86.06 176 ASP A N 1
ATOM 1402 C CA . ASP A 1 176 ? 6.847 -7.194 -4.928 1.00 86.06 176 ASP A CA 1
ATOM 1403 C C . ASP A 1 176 ? 8.358 -7.456 -5.090 1.00 86.06 176 ASP A C 1
ATOM 1405 O O . ASP A 1 176 ? 8.751 -8.575 -5.396 1.00 86.06 176 ASP A O 1
ATOM 1409 N N . LYS A 1 177 ? 9.237 -6.450 -4.935 1.00 90.94 177 LYS A N 1
ATOM 1410 C CA . LYS A 1 177 ? 10.691 -6.567 -5.244 1.00 90.94 177 LYS A CA 1
ATOM 1411 C C . LYS A 1 177 ? 10.992 -7.124 -6.653 1.00 90.94 177 LYS A C 1
ATOM 1413 O O . LYS A 1 177 ? 12.093 -7.593 -6.920 1.00 90.94 177 LYS A O 1
ATOM 1418 N N . LYS A 1 178 ? 10.011 -7.051 -7.550 1.00 95.12 178 LYS A N 1
ATOM 1419 C CA . LYS A 1 178 ? 10.105 -7.445 -8.953 1.00 95.12 178 LYS A CA 1
ATOM 1420 C C . LYS A 1 178 ? 10.664 -6.306 -9.787 1.00 95.12 178 LYS A C 1
ATOM 1422 O O . LYS A 1 178 ? 10.614 -5.141 -9.395 1.00 95.12 178 LYS A O 1
ATOM 1427 N N . TYR A 1 179 ? 11.119 -6.644 -10.978 1.00 96.38 179 TYR A N 1
ATOM 1428 C CA . TYR A 1 179 ? 11.552 -5.712 -12.004 1.00 96.38 179 TYR A CA 1
ATOM 1429 C C . TYR A 1 179 ? 10.700 -5.922 -13.246 1.00 96.38 179 TYR A C 1
ATOM 1431 O O . TYR A 1 179 ? 10.335 -7.050 -13.563 1.00 96.38 179 TYR A O 1
ATOM 1439 N N . PHE A 1 180 ? 10.395 -4.842 -13.955 1.00 96.75 180 PHE A N 1
ATOM 1440 C CA . PHE A 1 180 ? 9.837 -4.916 -15.298 1.00 96.75 180 PHE A CA 1
ATOM 1441 C C . PHE A 1 180 ? 10.926 -4.529 -16.292 1.00 96.75 180 PHE A C 1
ATOM 1443 O O . PHE A 1 180 ? 11.523 -3.460 -16.142 1.00 96.75 180 PHE A O 1
ATOM 1450 N N . CYS A 1 181 ? 11.196 -5.391 -17.271 1.00 97.00 181 CYS A N 1
ATOM 1451 C CA . CYS A 1 181 ? 12.200 -5.147 -18.303 1.00 97.00 181 CYS A CA 1
ATOM 1452 C C . CYS A 1 181 ? 11.626 -5.236 -19.719 1.00 97.00 181 CYS A C 1
ATOM 1454 O O . CYS A 1 181 ? 10.601 -5.879 -19.957 1.00 97.00 181 CYS A O 1
ATOM 1456 N N . VAL A 1 182 ? 12.297 -4.553 -20.646 1.00 96.81 182 VAL A N 1
ATOM 1457 C CA . VAL A 1 182 ? 12.082 -4.593 -22.094 1.00 96.81 182 VAL A CA 1
ATOM 1458 C C . VAL A 1 182 ? 13.436 -4.693 -22.790 1.00 96.81 182 VAL A C 1
ATOM 1460 O O . VAL A 1 182 ? 14.391 -4.052 -22.351 1.00 96.81 182 VAL A O 1
ATOM 1463 N N . ASP A 1 183 ? 13.517 -5.448 -23.879 1.00 96.75 183 ASP A N 1
ATOM 1464 C CA . ASP A 1 183 ? 14.736 -5.568 -24.686 1.00 96.75 183 ASP A CA 1
ATOM 1465 C C . ASP A 1 183 ? 14.491 -5.324 -26.184 1.00 96.75 183 ASP A C 1
ATOM 1467 O O . ASP A 1 183 ? 13.358 -5.076 -26.619 1.00 96.75 183 ASP A O 1
ATOM 1471 N N . SER A 1 184 ? 15.579 -5.372 -26.958 1.00 95.50 184 SER A N 1
ATOM 1472 C CA . SER A 1 184 ? 15.596 -5.223 -28.418 1.00 95.50 184 SER A CA 1
ATOM 1473 C C . SER A 1 184 ? 14.925 -6.368 -29.181 1.00 95.50 184 SER A C 1
ATOM 1475 O O . SER A 1 184 ? 14.591 -6.200 -30.349 1.00 95.50 184 SER A O 1
ATOM 1477 N N . GLU A 1 185 ? 14.684 -7.518 -28.546 1.00 94.62 185 GLU A N 1
ATOM 1478 C CA . GLU A 1 185 ? 13.974 -8.660 -29.143 1.00 94.62 185 GLU A CA 1
ATOM 1479 C C . GLU A 1 185 ? 12.454 -8.585 -28.912 1.00 94.62 185 GLU A C 1
ATOM 1481 O O . GLU A 1 185 ? 11.737 -9.569 -29.093 1.00 94.62 185 GLU A O 1
ATOM 1486 N N . PHE A 1 186 ? 11.949 -7.418 -28.494 1.00 90.69 186 PHE A N 1
ATOM 1487 C CA . PHE A 1 186 ? 10.549 -7.184 -28.136 1.00 90.69 186 PHE A CA 1
ATOM 1488 C C . PHE A 1 186 ? 10.049 -8.049 -26.967 1.00 90.69 186 PHE A C 1
ATOM 1490 O O . PHE A 1 186 ? 8.839 -8.120 -26.721 1.00 90.69 186 PHE A O 1
ATOM 1497 N N . LYS A 1 187 ? 10.943 -8.648 -26.169 1.00 93.56 187 LYS A N 1
ATOM 1498 C CA . LYS A 1 187 ? 10.555 -9.379 -24.960 1.00 93.56 187 LYS A CA 1
ATOM 1499 C C . LYS A 1 187 ? 10.304 -8.388 -23.829 1.00 93.56 187 LYS A C 1
ATOM 1501 O O . LYS A 1 187 ? 11.036 -7.413 -23.650 1.00 93.56 187 LYS A O 1
ATOM 1506 N N . SER A 1 188 ? 9.184 -8.561 -23.125 1.00 94.12 188 SER A N 1
ATOM 1507 C CA . SER A 1 188 ? 8.835 -7.808 -21.906 1.00 94.12 188 SER A CA 1
ATOM 1508 C C . SER A 1 188 ? 8.247 -8.738 -20.895 1.00 94.12 188 SER A C 1
ATOM 1510 O O . SER A 1 188 ? 7.395 -9.559 -21.237 1.00 94.12 188 SER A O 1
ATOM 1512 N N . GLY A 1 189 ? 8.578 -8.496 -19.642 1.00 94.06 189 GLY A N 1
ATOM 1513 C CA . GLY A 1 189 ? 7.899 -9.163 -18.562 1.00 94.06 189 GLY A CA 1
ATOM 1514 C C . GLY A 1 189 ? 8.383 -8.691 -17.216 1.00 94.06 189 GLY A C 1
ATOM 1515 O O . GLY A 1 189 ? 9.231 -7.805 -17.089 1.00 94.06 189 GLY A O 1
ATOM 1516 N N . GLU A 1 190 ? 7.784 -9.306 -16.213 1.00 95.00 190 GLU A N 1
ATOM 1517 C CA . GLU A 1 190 ? 8.202 -9.168 -14.835 1.00 95.00 190 GLU A CA 1
ATOM 1518 C C . GLU A 1 190 ? 9.210 -10.259 -14.499 1.00 95.00 190 GLU A C 1
ATOM 1520 O O . GLU A 1 190 ? 9.110 -11.389 -14.982 1.00 95.00 190 GLU A O 1
ATOM 1525 N N . THR A 1 191 ? 10.174 -9.923 -13.654 1.00 94.25 191 THR A N 1
ATOM 1526 C CA . THR A 1 191 ? 11.145 -10.882 -13.150 1.00 94.25 191 THR A CA 1
ATOM 1527 C C . THR A 1 191 ? 11.577 -10.543 -11.733 1.00 94.25 191 THR A C 1
ATOM 1529 O O . THR A 1 191 ? 11.605 -9.379 -11.334 1.00 94.25 191 THR A O 1
ATOM 1532 N N . GLU A 1 192 ? 11.900 -11.573 -10.962 1.00 94.56 192 GLU A N 1
ATOM 1533 C CA . GLU A 1 192 ? 12.476 -11.448 -9.619 1.00 94.56 192 GLU A CA 1
ATOM 1534 C C . GLU A 1 192 ? 14.010 -11.518 -9.654 1.00 94.56 192 GLU A C 1
ATOM 1536 O O . GLU A 1 192 ? 14.667 -11.182 -8.670 1.00 94.56 192 GLU A O 1
ATOM 1541 N N . THR A 1 193 ? 14.604 -11.915 -10.788 1.00 93.12 193 THR A N 1
ATOM 1542 C CA . THR A 1 193 ? 16.062 -11.993 -10.920 1.00 93.12 193 THR A CA 1
ATOM 1543 C C . THR A 1 193 ? 16.684 -10.610 -11.054 1.00 93.12 193 THR A C 1
ATOM 1545 O O . THR A 1 193 ? 16.275 -9.811 -11.899 1.00 93.12 193 THR A O 1
ATOM 1548 N N . PHE A 1 194 ? 17.719 -10.359 -10.251 1.00 92.94 194 PHE A N 1
ATOM 1549 C CA . PHE A 1 194 ? 18.531 -9.151 -10.311 1.00 92.94 194 PHE A CA 1
ATOM 1550 C C . PHE A 1 194 ? 19.985 -9.490 -10.703 1.00 92.94 194 PHE A C 1
ATOM 1552 O O . PHE A 1 194 ? 20.573 -10.367 -10.069 1.00 92.94 194 PHE A O 1
ATOM 1559 N N . PRO A 1 195 ? 20.587 -8.789 -11.682 1.00 93.00 195 PRO A N 1
ATOM 1560 C CA . PRO A 1 195 ? 19.950 -7.795 -12.540 1.00 93.00 195 PRO A CA 1
ATOM 1561 C C . PRO A 1 195 ? 18.999 -8.464 -13.559 1.00 93.00 195 PRO A C 1
ATOM 1563 O O . PRO A 1 195 ? 19.264 -9.576 -14.017 1.00 93.00 195 PRO A O 1
ATOM 1566 N N . PRO A 1 196 ? 17.886 -7.807 -13.931 1.00 91.69 196 PRO A N 1
ATOM 1567 C CA . PRO A 1 196 ? 16.928 -8.357 -14.900 1.00 91.69 196 PRO A CA 1
ATOM 1568 C C . PRO A 1 196 ? 17.466 -8.352 -16.341 1.00 91.69 196 PRO A C 1
ATOM 1570 O O . PRO A 1 196 ? 16.953 -9.063 -17.204 1.00 91.69 196 PRO A O 1
ATOM 1573 N N . CYS A 1 197 ? 18.501 -7.546 -16.572 1.00 93.62 197 CYS A N 1
ATOM 1574 C CA . CYS A 1 197 ? 19.260 -7.426 -17.803 1.00 93.62 197 CYS A CA 1
ATOM 1575 C C . CYS A 1 197 ? 20.713 -7.792 -17.491 1.00 93.62 197 CYS A C 1
ATOM 1577 O O . CYS A 1 197 ? 21.298 -7.208 -16.579 1.00 93.62 197 CYS A O 1
ATOM 1579 N N . GLU A 1 198 ? 21.302 -8.720 -18.238 1.00 89.25 198 GLU A N 1
ATOM 1580 C CA . GLU A 1 198 ? 22.702 -9.114 -18.060 1.00 89.25 198 GLU A CA 1
ATOM 1581 C C . GLU A 1 198 ? 23.471 -8.952 -19.376 1.00 89.25 198 GLU A C 1
ATOM 1583 O O . GLU A 1 198 ? 22.965 -9.277 -20.452 1.00 89.25 198 GLU A O 1
ATOM 1588 N N . ALA A 1 199 ? 24.684 -8.407 -19.289 1.00 84.50 199 ALA A N 1
ATOM 1589 C CA . ALA A 1 199 ? 25.620 -8.368 -20.406 1.00 84.50 199 ALA A CA 1
ATOM 1590 C C . ALA A 1 199 ? 26.292 -9.747 -20.561 1.00 84.50 199 ALA A C 1
ATOM 1592 O O . ALA A 1 199 ? 26.549 -10.402 -19.552 1.00 84.50 199 ALA A O 1
ATOM 1593 N N . PRO A 1 200 ? 26.619 -10.195 -21.784 1.00 87.12 200 PRO A N 1
ATOM 1594 C CA . PRO A 1 200 ? 26.605 -9.446 -23.044 1.00 87.12 200 PRO A CA 1
ATOM 1595 C C . PRO A 1 200 ? 25.289 -9.551 -23.827 1.00 87.12 200 PRO A C 1
ATOM 1597 O O . PRO A 1 200 ? 25.180 -8.989 -24.914 1.00 87.12 200 PRO A O 1
ATOM 1600 N N . ASP A 1 201 ? 24.300 -10.285 -23.320 1.00 86.38 201 ASP A N 1
ATOM 1601 C CA . ASP A 1 201 ? 23.111 -10.611 -24.106 1.00 86.38 201 ASP A CA 1
ATOM 1602 C C . ASP A 1 201 ? 22.083 -9.484 -24.153 1.00 86.38 201 ASP A C 1
ATOM 1604 O O . ASP A 1 201 ? 21.321 -9.424 -25.116 1.00 86.38 201 ASP A O 1
ATOM 1608 N N . TYR A 1 202 ? 22.074 -8.586 -23.158 1.00 90.81 202 TYR A N 1
ATOM 1609 C CA . TYR A 1 202 ? 21.115 -7.479 -23.026 1.00 90.81 202 TYR A CA 1
ATOM 1610 C C . TYR A 1 202 ? 19.656 -7.938 -23.213 1.00 90.81 202 TYR A C 1
ATOM 1612 O O . TYR A 1 202 ? 18.813 -7.190 -23.696 1.00 90.81 202 TYR A O 1
ATOM 1620 N N . SER A 1 203 ? 19.352 -9.177 -22.831 1.00 92.31 203 SER A N 1
ATOM 1621 C CA . SER A 1 203 ? 18.014 -9.754 -22.924 1.00 92.31 203 SER A CA 1
ATOM 1622 C C . SER A 1 203 ? 17.321 -9.726 -21.568 1.00 92.31 203 SER A C 1
ATOM 1624 O O . SER A 1 203 ? 17.940 -10.005 -20.535 1.00 92.31 203 SER A O 1
ATOM 1626 N N . CYS A 1 204 ? 16.022 -9.457 -21.576 1.00 93.38 204 CYS A N 1
ATOM 1627 C CA . CYS A 1 204 ? 15.177 -9.472 -20.393 1.00 93.38 204 CYS A CA 1
ATOM 1628 C C . CYS A 1 204 ? 14.963 -10.927 -19.930 1.00 93.38 204 CYS A C 1
ATOM 1630 O O . CYS A 1 204 ? 14.382 -11.747 -20.648 1.00 93.38 204 CYS A O 1
ATOM 1632 N N . LYS A 1 205 ? 15.430 -11.267 -18.719 1.00 91.69 205 LYS A N 1
ATOM 1633 C CA . LYS A 1 205 ? 15.245 -12.602 -18.120 1.00 91.69 205 LYS A CA 1
ATOM 1634 C C . LYS A 1 205 ? 13.833 -12.754 -17.563 1.00 91.69 205 LYS A C 1
ATOM 1636 O O . LYS A 1 205 ? 13.603 -12.589 -16.367 1.00 91.69 205 LYS A O 1
ATOM 1641 N N . ILE A 1 206 ? 12.878 -13.034 -18.438 1.00 87.19 206 ILE A N 1
ATOM 1642 C CA . ILE A 1 206 ? 11.474 -13.214 -18.061 1.00 87.19 206 ILE A CA 1
ATOM 1643 C C . ILE A 1 206 ? 11.260 -14.666 -17.649 1.00 87.19 206 ILE A C 1
ATOM 1645 O O . ILE A 1 206 ? 11.653 -15.582 -18.371 1.00 87.19 206 ILE A O 1
ATOM 1649 N N . ILE A 1 207 ? 10.597 -14.876 -16.515 1.00 75.00 207 ILE A N 1
ATOM 1650 C CA . ILE A 1 207 ? 10.076 -16.198 -16.170 1.00 75.00 207 ILE A CA 1
ATOM 1651 C C . ILE A 1 207 ? 8.872 -16.438 -17.090 1.00 75.00 207 ILE A C 1
ATOM 1653 O O . ILE A 1 207 ? 7.928 -15.641 -17.050 1.00 75.00 207 ILE A O 1
ATOM 1657 N N . PRO A 1 208 ? 8.887 -17.464 -17.960 1.00 66.69 208 PRO A N 1
ATOM 1658 C CA . PRO A 1 208 ? 7.785 -17.707 -18.877 1.00 66.69 208 PRO A CA 1
ATOM 1659 C C . PRO A 1 208 ? 6.480 -17.840 -18.088 1.00 66.69 208 PRO A C 1
ATOM 1661 O O . PRO A 1 208 ? 6.385 -18.606 -17.132 1.00 66.69 208 PRO A O 1
ATOM 1664 N N . LEU A 1 209 ? 5.453 -17.095 -18.511 1.00 55.62 209 LEU A N 1
ATOM 1665 C CA . LEU A 1 209 ? 4.143 -17.024 -17.844 1.00 55.62 209 LEU A CA 1
ATOM 1666 C C . LEU A 1 209 ? 3.447 -18.397 -17.694 1.00 55.62 209 LEU A C 1
ATOM 1668 O O . LEU A 1 209 ? 2.438 -18.501 -17.002 1.00 55.62 209 LEU A O 1
ATOM 1672 N N . PHE A 1 210 ? 3.968 -19.430 -18.361 1.00 55.06 210 PHE A N 1
ATOM 1673 C CA . PHE A 1 210 ? 3.455 -20.797 -18.352 1.00 55.06 210 PHE A CA 1
ATOM 1674 C C . PHE A 1 2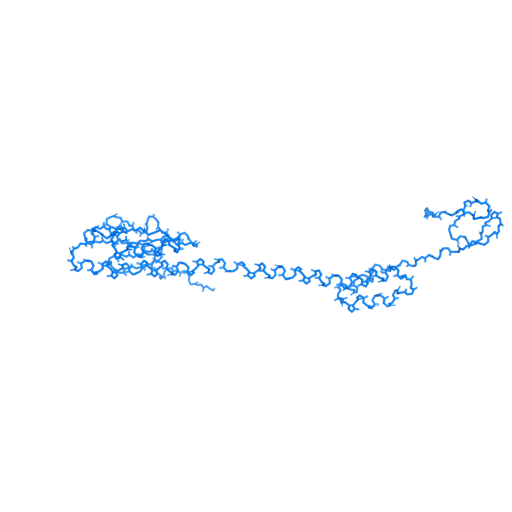10 ? 3.785 -21.586 -17.073 1.00 55.06 210 PHE A C 1
ATOM 1676 O O . PHE A 1 210 ? 3.108 -22.574 -16.805 1.00 55.06 210 PHE A O 1
ATOM 1683 N N . ASP A 1 211 ? 4.751 -21.130 -16.267 1.00 51.38 211 ASP A N 1
ATOM 1684 C CA . ASP A 1 211 ? 5.155 -21.796 -15.016 1.00 51.38 211 ASP A CA 1
ATOM 1685 C C . ASP A 1 211 ? 4.518 -21.184 -13.755 1.00 51.38 211 ASP A C 1
ATOM 1687 O O . ASP A 1 211 ? 4.842 -21.576 -12.632 1.00 51.38 211 ASP A O 1
ATOM 1691 N N . LEU A 1 212 ? 3.594 -20.225 -13.896 1.00 48.84 212 LEU A N 1
ATOM 1692 C CA . LEU A 1 212 ? 2.896 -19.677 -12.734 1.00 48.84 212 LEU A CA 1
ATOM 1693 C C . LEU A 1 212 ? 1.847 -20.682 -12.223 1.00 48.84 212 LEU A C 1
ATOM 1695 O O . LEU A 1 212 ? 0.985 -21.110 -13.000 1.00 48.84 212 LEU A O 1
ATOM 1699 N N . PRO A 1 213 ? 1.858 -21.044 -10.923 1.00 47.31 213 PRO A N 1
ATOM 1700 C CA . PRO A 1 213 ? 0.802 -21.864 -10.349 1.00 47.31 213 PRO A CA 1
ATOM 1701 C C . PRO A 1 213 ? -0.529 -21.139 -10.544 1.00 47.31 213 PRO A C 1
ATOM 1703 O O . PRO A 1 213 ? -0.683 -19.980 -10.149 1.00 47.31 213 PRO A O 1
ATOM 1706 N N . LYS A 1 214 ? -1.483 -21.810 -11.199 1.00 43.53 214 LYS A N 1
ATOM 1707 C CA . LYS A 1 214 ? -2.829 -21.269 -11.397 1.00 43.53 214 LYS A CA 1
ATOM 1708 C C . LYS A 1 214 ? -3.395 -20.864 -10.031 1.00 43.53 214 LYS A C 1
ATOM 1710 O O . LYS A 1 214 ? -3.295 -21.664 -9.099 1.00 43.53 214 LYS A O 1
ATOM 1715 N N . PRO A 1 215 ? -3.966 -19.655 -9.890 1.00 54.09 215 PRO A N 1
ATOM 1716 C CA . PRO A 1 215 ? -4.679 -19.306 -8.672 1.00 54.09 215 PRO A CA 1
ATOM 1717 C C . PRO A 1 215 ? -5.848 -20.289 -8.518 1.00 54.09 215 PRO A C 1
ATOM 1719 O O . PRO A 1 215 ? -6.688 -20.383 -9.415 1.00 54.09 215 PRO A O 1
ATOM 1722 N N . TYR A 1 216 ? -5.813 -21.071 -7.438 1.00 52.94 216 TYR A N 1
ATOM 1723 C CA . TYR A 1 216 ? -6.887 -21.972 -7.017 1.00 52.94 216 TYR A CA 1
ATOM 1724 C C . TYR A 1 216 ? -8.058 -21.183 -6.433 1.00 52.94 216 TYR A C 1
ATOM 1726 O O . TYR A 1 216 ? -7.792 -20.170 -5.742 1.00 52.94 216 TYR A O 1
#